Protein AF-A0A951CBK8-F1 (afdb_monomer_lite)

Structure (mmCIF, N/CA/C/O backbone):
data_AF-A0A951CBK8-F1
#
_entry.id   AF-A0A951CBK8-F1
#
loop_
_atom_site.group_PDB
_atom_site.id
_atom_site.type_symbol
_atom_site.label_atom_id
_atom_site.label_alt_id
_atom_site.label_comp_id
_atom_site.label_asym_id
_atom_site.label_entity_id
_atom_site.label_seq_id
_atom_site.pdbx_PDB_ins_code
_atom_site.Cartn_x
_atom_site.Cartn_y
_atom_site.Cartn_z
_atom_site.occupancy
_atom_site.B_iso_or_equiv
_atom_site.auth_seq_id
_atom_site.auth_comp_id
_atom_site.auth_asym_id
_atom_site.auth_atom_id
_atom_site.pdbx_PDB_model_num
ATOM 1 N N . MET A 1 1 ? 24.737 -9.349 -50.156 1.00 40.00 1 MET A N 1
ATOM 2 C CA . MET A 1 1 ? 24.691 -8.215 -49.211 1.00 40.00 1 MET A CA 1
ATOM 3 C C . MET A 1 1 ? 24.862 -8.812 -47.826 1.00 40.00 1 MET A C 1
ATOM 5 O O . MET A 1 1 ? 24.179 -9.786 -47.543 1.00 40.00 1 MET A O 1
ATOM 9 N N . ASN A 1 2 ? 25.883 -8.395 -47.076 1.00 38.22 2 ASN A N 1
ATOM 10 C CA . ASN A 1 2 ? 26.322 -9.091 -45.864 1.00 38.22 2 ASN A CA 1
ATOM 11 C C . ASN A 1 2 ? 25.620 -8.485 -44.636 1.00 38.22 2 ASN A C 1
ATOM 13 O O . ASN A 1 2 ? 25.609 -7.263 -44.495 1.00 38.22 2 ASN A O 1
ATOM 17 N N . LEU A 1 3 ? 25.037 -9.326 -43.777 1.00 39.00 3 LEU A N 1
ATOM 18 C CA . LEU A 1 3 ? 24.256 -8.924 -42.595 1.00 39.00 3 LEU A CA 1
ATOM 19 C C . LEU A 1 3 ? 25.071 -8.008 -41.660 1.00 39.00 3 LEU A C 1
ATOM 21 O O . LEU A 1 3 ? 24.549 -7.065 -41.069 1.00 39.00 3 LEU A O 1
ATOM 25 N N . ASP A 1 4 ? 26.382 -8.244 -41.598 1.00 40.91 4 ASP A N 1
ATOM 26 C CA . ASP A 1 4 ? 27.325 -7.446 -40.813 1.00 40.91 4 ASP A CA 1
ATOM 27 C C . ASP A 1 4 ? 27.429 -6.000 -41.324 1.00 40.91 4 ASP A C 1
ATOM 29 O O . ASP A 1 4 ? 27.557 -5.061 -40.541 1.00 40.91 4 ASP A O 1
ATOM 33 N N . THR A 1 5 ? 27.308 -5.802 -42.640 1.00 49.16 5 THR A N 1
ATOM 34 C CA . THR A 1 5 ? 27.355 -4.479 -43.273 1.00 49.16 5 THR A CA 1
ATOM 35 C C . THR A 1 5 ? 26.065 -3.696 -43.024 1.00 49.16 5 THR A C 1
ATOM 37 O O . THR A 1 5 ? 26.123 -2.492 -42.791 1.00 49.16 5 THR A O 1
ATOM 40 N N . GLU A 1 6 ? 24.908 -4.364 -42.996 1.00 44.84 6 GLU A N 1
ATOM 41 C CA . GLU A 1 6 ? 23.631 -3.731 -42.627 1.00 44.84 6 GLU A CA 1
ATOM 42 C C . GLU A 1 6 ? 23.619 -3.296 -41.156 1.00 44.84 6 GLU A C 1
ATOM 44 O O . GLU A 1 6 ? 23.182 -2.189 -40.842 1.00 44.84 6 GLU A O 1
ATOM 49 N N . LEU A 1 7 ? 24.178 -4.112 -40.256 1.00 45.69 7 LEU A N 1
ATOM 50 C CA . LEU A 1 7 ? 24.278 -3.801 -38.827 1.00 45.69 7 LEU A CA 1
ATOM 51 C C . LEU A 1 7 ? 25.226 -2.631 -38.529 1.00 45.69 7 LEU A C 1
ATOM 53 O O . LEU A 1 7 ? 24.976 -1.853 -37.606 1.00 45.69 7 LEU A O 1
ATOM 57 N N . GLU A 1 8 ? 26.312 -2.485 -39.289 1.00 50.88 8 GLU A N 1
ATOM 58 C CA . GLU A 1 8 ? 27.232 -1.349 -39.160 1.00 50.88 8 GLU A CA 1
ATOM 59 C C . GLU A 1 8 ? 26.634 -0.041 -39.683 1.00 50.88 8 GLU A C 1
ATOM 61 O O . GLU A 1 8 ? 26.856 1.016 -39.082 1.00 50.88 8 GLU A O 1
ATOM 66 N N . VAL A 1 9 ? 25.836 -0.113 -40.752 1.00 55.31 9 VAL A N 1
ATOM 67 C CA . VAL A 1 9 ? 25.065 1.025 -41.270 1.00 55.31 9 VAL A CA 1
ATOM 68 C C . VAL A 1 9 ? 24.009 1.443 -40.251 1.00 55.31 9 VAL A C 1
ATOM 70 O O . VAL A 1 9 ? 24.001 2.603 -39.846 1.00 55.31 9 VAL A O 1
ATOM 73 N N . TRP A 1 10 ? 23.232 0.494 -39.721 1.00 49.12 10 TRP A N 1
ATOM 74 C CA . TRP A 1 10 ? 22.265 0.750 -38.650 1.00 49.12 10 TRP A CA 1
ATOM 75 C C . TRP A 1 10 ? 22.915 1.348 -37.402 1.00 49.12 10 TRP A C 1
ATOM 77 O O . TRP A 1 10 ? 22.373 2.269 -36.802 1.00 49.12 10 TRP A O 1
ATOM 87 N N . ARG A 1 11 ? 24.104 0.869 -37.013 1.00 49.75 11 ARG A N 1
ATOM 88 C CA . ARG A 1 11 ? 24.855 1.401 -35.865 1.00 49.75 11 ARG A CA 1
ATOM 89 C C . ARG A 1 11 ? 25.303 2.845 -36.084 1.00 49.75 11 ARG A C 1
ATOM 91 O O . ARG A 1 11 ? 25.209 3.639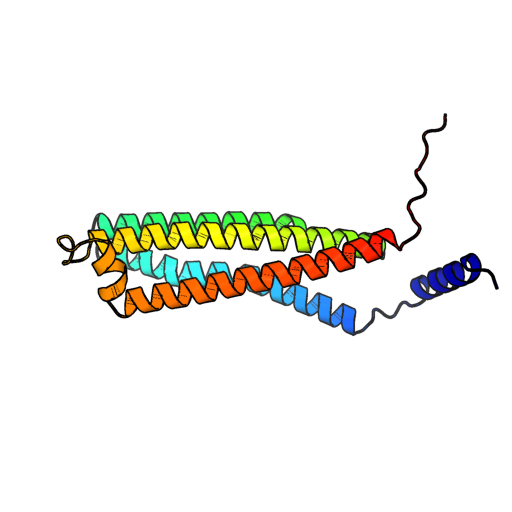 -35.151 1.00 49.75 11 ARG A O 1
ATOM 98 N N . ARG A 1 12 ? 25.792 3.183 -37.283 1.00 49.44 12 ARG A N 1
ATOM 99 C CA . ARG A 1 12 ? 26.154 4.568 -37.627 1.00 49.44 12 ARG A CA 1
ATOM 100 C C . ARG A 1 12 ? 24.936 5.470 -37.633 1.00 49.44 12 ARG A C 1
ATOM 102 O O . ARG A 1 12 ? 25.006 6.545 -37.057 1.00 49.44 12 ARG A O 1
ATOM 109 N N . GLU A 1 13 ? 23.840 5.004 -38.216 1.00 51.16 13 GLU A N 1
ATOM 110 C CA . GLU A 1 13 ? 22.592 5.755 -38.333 1.00 51.16 13 GLU A CA 1
ATOM 111 C C . GLU A 1 13 ? 21.992 6.055 -36.948 1.00 51.16 13 GLU A C 1
ATOM 113 O O . GLU A 1 13 ? 21.631 7.192 -36.655 1.00 51.16 13 GLU A O 1
ATOM 118 N N . TRP A 1 14 ? 22.044 5.080 -36.033 1.00 51.88 14 TRP A N 1
ATOM 119 C CA . TRP A 1 14 ? 21.617 5.232 -34.637 1.00 51.88 14 TRP A CA 1
ATOM 120 C C . TRP A 1 14 ? 22.516 6.161 -33.801 1.00 51.88 14 TRP A C 1
ATOM 122 O O . TRP A 1 14 ? 22.055 6.742 -32.823 1.00 51.88 14 TRP A O 1
ATOM 132 N N . GLN A 1 15 ? 23.801 6.290 -34.152 1.00 53.12 15 GLN A N 1
ATOM 133 C CA . GLN A 1 15 ? 24.738 7.217 -33.500 1.00 53.12 15 GLN A CA 1
ATOM 134 C C . GLN A 1 15 ? 24.707 8.625 -34.111 1.00 53.12 15 GLN A C 1
ATOM 136 O O . GLN A 1 15 ? 25.054 9.586 -33.425 1.00 53.12 15 GLN A O 1
ATOM 141 N N . SER A 1 16 ? 24.311 8.756 -35.380 1.00 49.34 16 SER A N 1
ATOM 142 C CA . SER A 1 16 ? 24.215 10.039 -36.082 1.00 49.34 16 SER A CA 1
ATOM 143 C C . SER A 1 16 ? 22.870 10.740 -35.911 1.00 49.34 16 SER A C 1
ATOM 145 O O . SER A 1 16 ? 22.803 11.950 -36.113 1.00 49.34 16 SER A O 1
ATOM 147 N N . ASP A 1 17 ? 21.806 10.015 -35.552 1.00 40.91 17 ASP A N 1
ATOM 148 C CA . ASP A 1 17 ? 20.479 10.603 -35.371 1.00 40.91 17 ASP A CA 1
ATOM 149 C C . ASP A 1 17 ? 20.330 11.219 -33.969 1.00 40.91 17 ASP A C 1
ATOM 151 O O . ASP A 1 17 ? 19.836 10.626 -33.009 1.00 40.91 17 ASP A O 1
ATOM 155 N N . THR A 1 18 ? 20.806 12.456 -33.843 1.00 46.91 18 THR A N 1
ATOM 156 C CA . THR A 1 18 ? 20.725 13.298 -32.640 1.00 46.91 18 THR A CA 1
ATOM 157 C C . THR A 1 18 ? 19.309 13.799 -32.337 1.00 46.91 18 THR A C 1
ATOM 159 O O . THR A 1 18 ? 19.133 14.650 -31.459 1.00 46.91 18 THR A O 1
ATOM 162 N N . THR A 1 19 ? 18.275 13.305 -33.023 1.00 41.88 19 THR A N 1
ATOM 163 C CA . THR A 1 19 ? 16.890 13.641 -32.700 1.00 41.88 19 THR A CA 1
ATOM 164 C C . THR A 1 19 ? 16.265 12.564 -31.826 1.00 41.88 19 THR A C 1
ATOM 166 O O . THR A 1 19 ? 15.685 11.592 -32.289 1.00 41.88 19 THR A O 1
ATOM 169 N N . VAL A 1 20 ? 16.368 12.759 -30.504 1.00 45.75 20 VAL A N 1
ATOM 170 C CA . VAL A 1 20 ? 15.652 11.949 -29.506 1.00 45.75 20 VAL A CA 1
ATOM 171 C C . VAL A 1 20 ? 14.178 11.844 -29.930 1.00 45.75 20 VAL A C 1
ATOM 173 O O . VAL A 1 20 ? 13.483 12.868 -29.919 1.00 45.75 20 VAL A O 1
ATOM 176 N N . PRO A 1 21 ? 13.669 10.644 -30.273 1.00 48.06 21 PRO A N 1
ATOM 177 C CA . PRO A 1 21 ? 12.299 10.474 -30.733 1.00 48.06 21 PRO A CA 1
ATOM 178 C C . PRO A 1 21 ? 11.318 11.086 -29.731 1.00 48.06 21 PRO A C 1
ATOM 180 O O . PRO A 1 21 ? 11.430 10.863 -28.520 1.00 48.06 21 PRO A O 1
ATOM 183 N N . VAL A 1 22 ? 10.332 11.850 -30.209 1.00 48.84 22 VAL A N 1
ATOM 184 C CA . VAL A 1 22 ? 9.337 12.536 -29.357 1.00 48.84 22 VAL A CA 1
ATOM 185 C C . VAL A 1 22 ? 8.641 11.560 -28.392 1.00 48.84 22 VAL A C 1
ATOM 187 O O . VAL A 1 22 ? 8.310 11.923 -27.260 1.00 48.84 22 VAL A O 1
ATOM 190 N N . ASP A 1 23 ? 8.505 10.294 -28.785 1.00 49.56 23 ASP A N 1
ATOM 191 C CA . ASP A 1 23 ? 7.945 9.224 -27.957 1.00 49.56 23 ASP A CA 1
ATOM 192 C C . ASP A 1 23 ? 8.835 8.820 -26.772 1.00 49.56 23 ASP A C 1
ATOM 194 O O . ASP A 1 23 ? 8.318 8.465 -25.707 1.00 49.56 23 ASP A O 1
ATOM 198 N N . LEU A 1 24 ? 10.163 8.924 -26.903 1.00 46.00 24 LEU A N 1
ATOM 199 C CA . LEU A 1 24 ? 11.110 8.739 -25.800 1.00 46.00 24 LEU A CA 1
ATOM 200 C C . LEU A 1 24 ? 11.056 9.926 -24.833 1.00 46.00 24 LEU A C 1
ATOM 202 O O . LEU A 1 24 ? 11.010 9.709 -23.621 1.00 46.00 24 LEU A O 1
ATOM 206 N N . ARG A 1 25 ? 10.933 11.161 -25.341 1.00 49.41 25 ARG A N 1
ATOM 207 C CA . ARG A 1 25 ? 10.747 12.365 -24.510 1.00 49.41 25 ARG A CA 1
ATOM 208 C C . ARG A 1 25 ? 9.457 12.294 -23.687 1.00 49.41 25 ARG A C 1
ATOM 210 O O . ARG A 1 25 ? 9.503 12.440 -22.467 1.00 49.41 25 ARG A O 1
ATOM 217 N N . LYS A 1 26 ? 8.332 11.935 -24.319 1.00 53.25 26 LYS A N 1
ATOM 218 C CA . LYS A 1 26 ? 7.045 11.707 -23.634 1.00 53.25 26 LYS A CA 1
ATOM 219 C C . LYS A 1 26 ? 7.118 10.562 -22.617 1.00 53.25 26 LYS A C 1
ATOM 221 O O . LYS A 1 26 ? 6.514 10.643 -21.546 1.00 53.25 26 LYS A O 1
ATOM 226 N N . LYS A 1 27 ? 7.873 9.490 -22.901 1.00 53.84 27 LYS A N 1
ATOM 227 C CA . LYS A 1 27 ? 8.110 8.394 -21.939 1.00 53.84 27 LYS A CA 1
ATOM 228 C C . LYS A 1 27 ? 8.899 8.860 -20.716 1.00 53.84 27 LYS A C 1
ATOM 230 O O . LYS A 1 27 ? 8.552 8.457 -19.605 1.00 53.84 27 LYS A O 1
ATOM 235 N N . VAL A 1 28 ? 9.927 9.686 -20.908 1.00 51.66 28 VAL A N 1
ATOM 236 C CA . VAL A 1 28 ? 10.754 10.239 -19.824 1.00 51.66 28 VAL A CA 1
ATOM 237 C C . VAL A 1 28 ? 9.957 11.241 -18.984 1.00 51.66 28 VAL A C 1
ATOM 239 O O . VAL A 1 28 ? 9.974 11.144 -17.758 1.00 51.66 28 VAL A O 1
ATOM 242 N N . GLU A 1 29 ? 9.166 12.122 -19.602 1.00 55.22 29 GLU A N 1
ATOM 243 C CA . GLU A 1 29 ? 8.257 13.030 -18.884 1.00 55.22 29 GLU A CA 1
ATOM 244 C C . GLU A 1 29 ? 7.219 12.269 -18.060 1.00 55.22 29 GLU A C 1
ATOM 246 O O . GLU A 1 29 ? 7.032 12.548 -16.874 1.00 55.22 29 GLU A O 1
ATOM 251 N N . ARG A 1 30 ? 6.600 11.232 -18.638 1.00 57.66 30 ARG A N 1
ATOM 252 C CA . ARG A 1 30 ? 5.655 10.374 -17.914 1.00 57.66 30 ARG A CA 1
ATOM 253 C C . ARG A 1 30 ? 6.337 9.652 -16.750 1.00 57.66 30 ARG A C 1
ATOM 255 O O . ARG A 1 30 ? 5.739 9.509 -15.688 1.00 57.66 30 ARG A O 1
ATOM 262 N N . GLN A 1 31 ? 7.585 9.210 -16.913 1.00 55.53 31 GLN A N 1
ATOM 263 C CA . GLN A 1 31 ? 8.367 8.617 -15.822 1.00 55.53 31 GLN A CA 1
ATOM 264 C C . GLN A 1 31 ? 8.694 9.630 -14.718 1.00 55.53 31 GLN A C 1
ATOM 266 O O . GLN A 1 31 ? 8.593 9.275 -13.545 1.00 55.53 31 GLN A O 1
ATOM 271 N N . SER A 1 32 ? 9.002 10.877 -15.074 1.00 57.81 32 SER A N 1
ATOM 272 C CA . SER A 1 32 ? 9.204 11.976 -14.123 1.00 57.81 32 SER A CA 1
ATOM 273 C C . SER A 1 32 ? 7.924 12.290 -13.338 1.00 57.81 32 SER A C 1
ATOM 275 O O . SER A 1 32 ? 7.951 12.394 -12.111 1.00 57.81 32 SER A O 1
ATOM 277 N N . GLN A 1 33 ? 6.768 12.326 -14.009 1.00 58.06 33 GLN A N 1
ATOM 278 C CA . GLN A 1 33 ? 5.469 12.501 -13.350 1.00 58.06 33 GLN A CA 1
ATOM 279 C C . GLN A 1 33 ? 5.129 11.347 -12.400 1.00 58.06 33 GLN A C 1
ATOM 281 O O . GLN A 1 33 ? 4.696 11.592 -11.276 1.00 58.06 33 GLN A O 1
ATOM 286 N N . TRP A 1 34 ? 5.385 10.095 -12.793 1.00 60.22 34 TRP A N 1
ATOM 287 C CA . TRP A 1 34 ? 5.225 8.944 -11.895 1.00 60.22 34 TRP A CA 1
ATOM 288 C C . TRP A 1 34 ? 6.140 9.023 -10.670 1.00 60.22 34 TRP A C 1
ATOM 290 O O . TRP A 1 34 ? 5.743 8.590 -9.592 1.00 60.22 34 TRP A O 1
ATOM 300 N N . MET A 1 35 ? 7.337 9.593 -10.818 1.00 61.47 35 MET A N 1
ATOM 301 C CA . MET A 1 35 ? 8.271 9.805 -9.712 1.00 61.47 35 MET A CA 1
ATOM 302 C C . MET A 1 35 ? 7.781 10.905 -8.759 1.00 61.47 35 MET A C 1
ATOM 304 O O . MET A 1 35 ? 7.868 10.746 -7.545 1.00 61.47 35 MET A O 1
ATOM 308 N N . ARG A 1 36 ? 7.172 11.978 -9.286 1.00 64.44 36 ARG A N 1
ATOM 309 C CA . ARG A 1 36 ? 6.499 13.005 -8.469 1.00 64.44 36 ARG A CA 1
ATOM 310 C C . ARG A 1 36 ? 5.295 12.440 -7.719 1.00 64.44 36 ARG A C 1
ATOM 312 O O . ARG A 1 36 ? 5.162 12.683 -6.527 1.00 64.44 36 ARG A O 1
ATOM 319 N N . ILE A 1 37 ? 4.457 11.640 -8.380 1.00 64.56 37 ILE A N 1
ATOM 320 C CA . ILE A 1 37 ? 3.319 10.965 -7.735 1.00 64.56 37 ILE A CA 1
ATOM 321 C C . ILE A 1 37 ? 3.809 10.014 -6.634 1.00 64.56 37 ILE A C 1
ATOM 323 O O . ILE A 1 37 ? 3.218 9.981 -5.559 1.00 64.56 37 ILE A O 1
ATOM 327 N N . ALA A 1 38 ? 4.910 9.290 -6.865 1.00 65.56 38 ALA A N 1
ATOM 328 C CA . ALA A 1 38 ? 5.504 8.402 -5.865 1.00 65.56 38 ALA A CA 1
ATOM 329 C C . ALA A 1 38 ? 5.989 9.140 -4.602 1.00 65.56 38 ALA A C 1
ATOM 331 O O . ALA A 1 38 ? 5.982 8.545 -3.531 1.00 65.56 38 ALA A O 1
ATOM 332 N N . LEU A 1 39 ? 6.350 10.424 -4.710 1.00 69.25 39 LEU A N 1
ATOM 333 C CA . LEU A 1 39 ? 6.707 11.283 -3.574 1.00 69.25 39 LEU A CA 1
ATOM 334 C C . LEU A 1 39 ? 5.489 11.957 -2.923 1.00 69.25 39 LEU A C 1
ATOM 336 O O . LEU A 1 39 ? 5.438 12.076 -1.704 1.00 69.25 39 LEU A O 1
ATOM 340 N N . ILE A 1 40 ? 4.499 12.380 -3.714 1.00 76.06 40 ILE A N 1
ATOM 341 C CA . ILE A 1 40 ? 3.311 13.096 -3.216 1.00 76.06 40 ILE A CA 1
ATOM 342 C C . ILE A 1 40 ? 2.325 12.147 -2.523 1.00 76.06 40 ILE A C 1
ATOM 344 O O . ILE A 1 40 ? 1.727 12.513 -1.512 1.00 76.06 40 ILE A O 1
ATOM 348 N N . ALA A 1 41 ? 2.154 10.924 -3.032 1.00 74.06 41 ALA A N 1
ATOM 349 C CA . ALA A 1 41 ? 1.181 9.980 -2.486 1.00 74.06 41 ALA A CA 1
ATOM 350 C C . ALA A 1 41 ? 1.451 9.605 -1.010 1.00 74.06 41 ALA A C 1
ATOM 352 O O . ALA A 1 41 ? 0.512 9.680 -0.216 1.00 74.06 41 ALA A O 1
ATOM 353 N N . PRO A 1 42 ? 2.692 9.282 -0.586 1.00 76.88 42 PRO A N 1
ATOM 354 C CA . PRO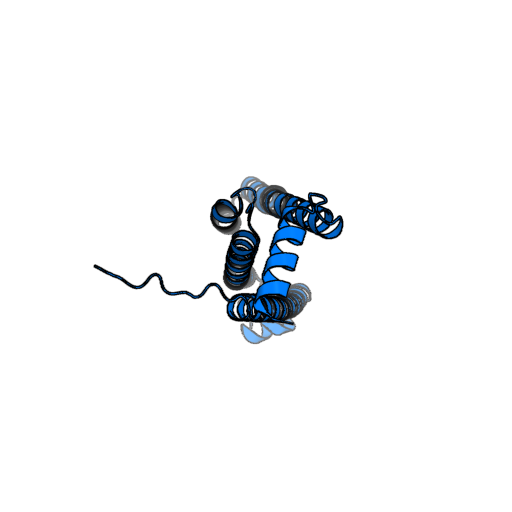 A 1 42 ? 3.002 9.052 0.825 1.00 76.88 42 PRO A CA 1
ATOM 355 C C . PRO A 1 42 ? 2.738 10.278 1.705 1.00 76.88 42 PRO A C 1
ATOM 357 O O . PRO A 1 42 ? 2.209 10.124 2.799 1.00 76.88 42 PRO A O 1
ATOM 360 N N . ILE A 1 43 ? 3.044 11.489 1.221 1.00 81.50 43 ILE A N 1
ATOM 361 C CA . ILE A 1 43 ? 2.807 12.745 1.955 1.00 81.50 43 ILE A CA 1
ATOM 362 C C . ILE A 1 43 ? 1.312 12.942 2.211 1.00 81.50 43 ILE A C 1
ATOM 364 O O . ILE A 1 43 ? 0.913 13.196 3.346 1.00 81.50 43 ILE A O 1
ATOM 368 N N . LEU A 1 44 ? 0.478 12.782 1.178 1.00 85.38 44 LEU A N 1
ATOM 369 C CA . LEU A 1 44 ? -0.976 12.894 1.311 1.00 85.38 44 LEU A CA 1
ATOM 370 C C . LEU A 1 44 ? -1.524 11.885 2.321 1.00 85.38 44 LEU A C 1
ATOM 372 O O . LEU A 1 44 ? -2.325 12.257 3.176 1.00 85.38 44 LEU A O 1
ATOM 376 N N . VAL A 1 45 ? -1.062 10.634 2.266 1.00 81.56 45 VAL A N 1
ATOM 377 C CA . VAL A 1 45 ? -1.440 9.590 3.230 1.00 81.56 45 VAL A CA 1
ATOM 378 C C . VAL A 1 45 ? -1.013 9.964 4.651 1.00 81.56 45 VAL A C 1
ATOM 380 O O . VAL A 1 45 ? -1.809 9.837 5.577 1.00 81.56 45 VAL A O 1
ATOM 383 N N . THR A 1 46 ? 0.207 10.466 4.848 1.00 86.25 46 THR A N 1
ATOM 384 C CA . THR A 1 46 ? 0.683 10.889 6.173 1.00 86.25 46 THR A CA 1
ATOM 385 C C . THR A 1 46 ? -0.133 12.054 6.728 1.00 86.25 46 THR A C 1
ATOM 387 O O . THR A 1 46 ? -0.524 12.015 7.890 1.00 86.25 46 THR A O 1
ATOM 390 N N . ILE A 1 47 ? -0.436 13.065 5.913 1.00 87.38 47 ILE A N 1
ATOM 391 C CA . ILE A 1 47 ? -1.207 14.235 6.356 1.00 87.38 47 ILE A CA 1
ATOM 392 C C . ILE A 1 47 ? -2.647 13.841 6.685 1.00 87.38 47 ILE A C 1
ATOM 394 O O . ILE A 1 47 ? -3.161 14.211 7.735 1.00 87.38 47 ILE A O 1
ATOM 398 N N . THR A 1 48 ? -3.297 13.083 5.802 1.00 87.31 48 THR A N 1
ATOM 399 C CA . THR A 1 48 ? -4.712 12.732 5.967 1.00 87.31 48 THR A CA 1
ATOM 400 C C . THR A 1 48 ? -4.900 11.667 7.041 1.00 87.31 48 THR A C 1
ATOM 402 O O . THR A 1 48 ? -5.531 11.930 8.058 1.00 87.31 48 THR A O 1
ATOM 405 N N . ILE A 1 49 ? -4.314 10.482 6.861 1.00 85.12 49 ILE A N 1
ATOM 406 C CA . ILE A 1 49 ? -4.504 9.336 7.758 1.00 85.12 49 ILE A CA 1
ATOM 407 C C . ILE A 1 49 ? -3.678 9.508 9.038 1.00 85.12 49 ILE A C 1
ATOM 409 O O . ILE A 1 49 ? -4.199 9.323 10.139 1.00 85.12 49 ILE A O 1
ATOM 413 N N . GLY A 1 50 ? -2.406 9.895 8.918 1.00 84.62 50 GLY A N 1
ATOM 414 C CA . GLY A 1 50 ? -1.541 10.124 10.083 1.00 84.62 50 GLY A CA 1
ATOM 415 C C . GLY A 1 50 ? -2.002 11.323 10.917 1.00 84.62 50 GLY A C 1
ATOM 416 O O . GLY A 1 50 ? -2.105 11.220 12.137 1.00 84.62 50 GLY A O 1
ATOM 417 N N . GLY A 1 51 ? -2.365 12.430 10.263 1.00 86.19 51 GLY A N 1
ATOM 418 C CA . GLY A 1 51 ? -2.915 13.609 10.935 1.00 86.19 51 GLY A CA 1
ATOM 419 C C . GLY A 1 51 ? -4.251 13.331 11.624 1.00 86.19 51 GLY A C 1
ATOM 420 O O . GLY A 1 51 ? -4.422 13.703 12.783 1.00 86.19 51 GLY A O 1
ATOM 421 N N . TRP A 1 52 ? -5.173 12.622 10.961 1.00 88.31 52 TRP A N 1
ATOM 422 C CA . TRP A 1 52 ? -6.463 12.252 11.552 1.00 88.31 52 TRP A CA 1
ATOM 423 C C . TRP A 1 52 ? -6.305 11.349 12.777 1.00 88.31 52 TRP A C 1
ATOM 425 O O . TRP A 1 52 ? -6.868 11.632 13.832 1.00 88.31 52 TRP A O 1
ATOM 435 N N . THR A 1 53 ? -5.507 10.283 12.661 1.00 87.12 53 THR A N 1
ATOM 436 C CA . THR A 1 53 ? -5.295 9.329 13.763 1.00 87.12 53 THR A CA 1
ATOM 437 C C . THR A 1 53 ? -4.574 9.965 14.949 1.00 87.12 53 THR A C 1
ATOM 439 O O . THR A 1 53 ? -4.957 9.719 16.090 1.00 87.12 53 THR A O 1
ATOM 442 N N . ALA A 1 54 ? -3.594 10.841 14.702 1.00 86.69 54 ALA A N 1
ATOM 443 C CA . ALA A 1 54 ? -2.941 11.608 15.758 1.00 86.69 54 ALA A CA 1
ATOM 444 C C . ALA A 1 54 ? -3.916 12.576 16.446 1.00 86.69 54 ALA A C 1
ATOM 446 O O . ALA A 1 54 ? -4.009 12.585 17.671 1.00 86.69 54 ALA A O 1
ATOM 447 N N . ALA A 1 55 ? -4.684 13.353 15.675 1.00 89.50 55 ALA A N 1
ATOM 448 C CA . ALA A 1 55 ? -5.670 14.283 16.224 1.00 89.50 55 ALA A CA 1
ATOM 449 C C . ALA A 1 55 ? -6.739 13.564 17.060 1.00 89.50 55 ALA A C 1
ATOM 451 O O . ALA A 1 55 ? -7.157 14.080 18.095 1.00 89.50 55 ALA A O 1
ATOM 452 N N . TRP A 1 56 ? -7.162 12.371 16.638 1.00 87.25 56 TRP A N 1
ATOM 453 C CA . TRP A 1 56 ? -8.109 11.559 17.394 1.00 87.25 56 TRP A CA 1
ATOM 454 C C . TRP A 1 56 ? -7.509 11.061 18.713 1.00 87.25 56 TRP A C 1
ATOM 456 O O . TRP A 1 56 ? -8.130 11.241 19.756 1.00 87.25 56 TRP A O 1
ATOM 466 N N . ALA A 1 57 ? -6.272 10.552 18.697 1.00 87.44 57 ALA A N 1
ATOM 467 C CA . ALA A 1 57 ? -5.576 10.120 19.911 1.00 87.44 57 ALA A CA 1
ATOM 468 C C . ALA A 1 57 ? -5.344 11.263 20.918 1.00 87.44 57 ALA A C 1
ATOM 470 O O . ALA A 1 57 ? -5.381 11.028 22.122 1.00 87.44 57 ALA A O 1
ATOM 471 N N . PHE A 1 58 ? -5.138 12.499 20.445 1.00 88.81 58 PHE A N 1
ATOM 472 C CA . PHE A 1 58 ? -5.024 13.670 21.323 1.00 88.81 58 PHE A CA 1
ATOM 473 C C . PHE A 1 58 ? -6.360 14.105 21.931 1.00 88.81 58 PHE A C 1
ATOM 475 O O . PHE A 1 58 ? -6.381 14.572 23.067 1.00 88.81 58 PHE A O 1
ATOM 482 N N . ARG A 1 59 ? -7.466 13.985 21.187 1.00 90.38 59 ARG A N 1
ATOM 483 C CA . ARG A 1 59 ? -8.803 14.344 21.690 1.00 90.38 59 ARG A CA 1
ATOM 484 C C . ARG A 1 59 ? -9.344 13.309 22.668 1.00 90.38 59 ARG A C 1
ATOM 486 O O . ARG A 1 59 ? -9.947 13.676 23.669 1.00 90.38 59 ARG A O 1
ATOM 493 N N . GLU A 1 60 ? -9.115 12.034 22.381 1.00 86.19 60 GLU A N 1
ATOM 494 C CA . GLU A 1 60 ? -9.608 10.906 23.165 1.00 86.19 60 GLU A CA 1
ATOM 495 C C . GLU A 1 60 ? -8.445 9.942 23.439 1.00 86.19 60 GLU A C 1
ATOM 497 O O . GLU A 1 60 ? -8.232 8.993 22.678 1.00 86.19 60 GLU A O 1
ATOM 502 N N . PRO A 1 61 ? -7.673 10.159 24.522 1.00 81.00 61 PRO A N 1
ATOM 503 C CA . PRO A 1 61 ? -6.501 9.351 24.855 1.00 81.00 61 PRO A CA 1
ATOM 504 C C . PRO A 1 61 ? -6.905 8.011 25.483 1.00 81.00 61 PRO A C 1
ATOM 506 O O . PRO A 1 61 ? -6.497 7.652 26.586 1.00 81.00 61 PRO A O 1
ATOM 509 N N . GLN A 1 62 ? -7.736 7.252 24.777 1.00 85.88 62 GLN A N 1
ATOM 510 C CA . GLN A 1 62 ? -8.034 5.877 25.134 1.00 85.88 62 GLN A CA 1
ATOM 511 C C . GLN A 1 62 ? -6.858 4.994 24.696 1.00 85.88 62 GLN A C 1
ATOM 513 O O . GLN A 1 62 ? -6.341 5.174 23.588 1.00 85.88 62 GLN A O 1
ATOM 518 N N . PRO A 1 63 ? -6.450 3.999 25.506 1.00 84.81 63 PRO A N 1
ATOM 519 C CA . PRO A 1 63 ? -5.316 3.123 25.186 1.00 84.81 63 PRO A CA 1
ATOM 520 C C . PRO A 1 63 ? -5.500 2.426 23.839 1.00 84.81 63 PRO A C 1
ATOM 522 O O . PRO A 1 63 ? -4.546 2.184 23.103 1.00 84.81 63 PRO A O 1
ATOM 525 N N . ASN A 1 64 ? -6.759 2.180 23.493 1.00 83.81 64 ASN A N 1
ATOM 526 C CA . ASN A 1 64 ? -7.150 1.655 22.215 1.00 83.81 64 ASN A CA 1
ATOM 527 C C . ASN A 1 64 ? -6.772 2.662 21.084 1.00 83.81 64 ASN A C 1
ATOM 529 O O . ASN A 1 64 ? -5.903 2.418 20.250 1.00 83.81 64 ASN A O 1
ATOM 533 N N . ILE A 1 65 ? -7.320 3.874 21.087 1.00 85.12 65 ILE A N 1
ATOM 534 C CA . ILE A 1 65 ? -7.052 4.872 20.031 1.00 85.12 65 ILE A CA 1
ATOM 535 C C . ILE A 1 65 ? -5.544 5.183 19.898 1.00 85.12 65 ILE A C 1
ATOM 537 O O . ILE A 1 65 ? -5.034 5.341 18.786 1.00 85.12 65 ILE A O 1
ATOM 541 N N . ILE A 1 66 ? -4.804 5.169 21.010 1.00 86.94 66 ILE A N 1
ATOM 542 C CA . ILE A 1 66 ? -3.342 5.316 21.018 1.00 86.94 66 ILE A CA 1
ATOM 543 C C . ILE A 1 66 ? -2.652 4.157 20.280 1.00 86.94 66 ILE A C 1
ATOM 545 O O . ILE A 1 66 ? -1.765 4.411 19.464 1.00 86.94 66 ILE A O 1
ATOM 549 N N . LEU A 1 67 ? -3.058 2.900 20.501 1.00 88.19 67 LEU A N 1
ATOM 550 C CA . LEU A 1 67 ? -2.491 1.749 19.785 1.00 88.19 67 LEU A CA 1
ATOM 551 C C . LEU A 1 67 ? -2.733 1.848 18.273 1.00 88.19 67 LEU A C 1
ATOM 553 O O . LEU A 1 67 ? -1.812 1.611 17.488 1.00 88.19 67 LEU A O 1
ATOM 557 N N . LEU A 1 68 ? -3.942 2.248 17.863 1.00 86.62 68 LEU A N 1
ATOM 558 C CA . LEU A 1 68 ? -4.273 2.492 16.457 1.00 86.62 68 LEU A CA 1
ATOM 559 C C . LEU A 1 68 ? -3.365 3.572 15.852 1.00 86.62 68 LEU A C 1
ATOM 561 O O . LEU A 1 68 ? -2.845 3.390 14.748 1.00 86.62 68 LEU A O 1
ATOM 565 N N . ALA A 1 69 ? -3.147 4.677 16.569 1.00 87.94 69 ALA A N 1
ATOM 566 C CA . ALA A 1 69 ? -2.276 5.756 16.118 1.00 87.94 69 ALA A CA 1
ATOM 567 C C . ALA A 1 69 ? -0.818 5.289 15.989 1.00 87.94 69 ALA A C 1
ATOM 569 O O . ALA A 1 69 ? -0.221 5.454 14.925 1.00 87.94 69 ALA A O 1
ATOM 570 N N . VAL A 1 70 ? -0.257 4.645 17.020 1.00 89.19 70 VAL A N 1
ATOM 571 C CA . VAL A 1 70 ? 1.118 4.112 16.997 1.00 89.19 70 VAL A CA 1
ATOM 572 C C . VAL A 1 70 ? 1.306 3.148 15.828 1.00 89.19 70 VAL A C 1
ATOM 574 O O . VAL A 1 70 ? 2.251 3.291 15.052 1.00 89.19 70 VAL A O 1
ATOM 577 N N . TRP A 1 71 ? 0.379 2.205 15.649 1.00 89.38 71 TRP A N 1
ATOM 578 C CA . TRP A 1 71 ? 0.439 1.254 14.543 1.00 89.38 71 TRP A CA 1
ATOM 579 C C . TRP A 1 71 ? 0.363 1.937 13.173 1.00 89.38 71 TRP A C 1
ATOM 581 O O . TRP A 1 71 ? 1.138 1.623 12.268 1.00 89.38 71 TRP A O 1
ATOM 591 N N . THR A 1 72 ? -0.523 2.924 13.025 1.00 87.88 72 THR A N 1
ATOM 592 C CA . THR A 1 72 ? -0.659 3.712 11.793 1.00 87.88 72 THR A CA 1
ATOM 593 C C . THR A 1 72 ? 0.643 4.437 11.451 1.00 87.88 72 THR A C 1
ATOM 595 O O . THR A 1 72 ? 1.099 4.381 10.307 1.00 87.88 72 THR A O 1
ATOM 598 N N . TRP A 1 73 ? 1.295 5.058 12.437 1.00 90.44 73 TRP A N 1
ATOM 599 C CA . TRP A 1 73 ? 2.583 5.726 12.245 1.00 90.44 73 TRP A CA 1
ATOM 600 C C . TRP A 1 73 ? 3.710 4.753 11.882 1.00 90.44 73 TRP A C 1
ATOM 602 O O . TRP A 1 73 ? 4.524 5.077 11.016 1.00 90.44 73 TRP A O 1
ATOM 612 N N . LEU A 1 74 ? 3.729 3.543 12.453 1.00 91.31 74 LEU A N 1
ATOM 613 C CA . LEU A 1 74 ? 4.680 2.494 12.063 1.00 91.31 74 LEU A CA 1
ATOM 614 C C . LEU A 1 74 ? 4.489 2.058 10.606 1.00 91.31 74 LEU A C 1
ATOM 616 O O . LEU A 1 74 ? 5.466 1.945 9.862 1.00 91.31 74 LEU A O 1
ATOM 620 N N . LEU A 1 75 ? 3.242 1.862 10.168 1.00 87.56 75 LEU A N 1
ATOM 621 C CA . LEU A 1 75 ? 2.932 1.525 8.777 1.00 87.56 75 LEU A CA 1
ATOM 622 C C . LEU A 1 75 ? 3.333 2.652 7.817 1.00 87.56 75 LEU A C 1
ATOM 624 O O . LEU A 1 75 ? 3.939 2.389 6.776 1.00 87.56 75 LEU A O 1
ATOM 628 N N . ILE A 1 76 ? 3.058 3.907 8.178 1.00 86.88 76 ILE A N 1
ATOM 629 C CA . ILE A 1 76 ? 3.494 5.079 7.410 1.00 86.88 76 ILE A CA 1
ATOM 630 C C . ILE A 1 76 ? 5.025 5.099 7.306 1.00 86.88 76 ILE A C 1
ATOM 632 O O . ILE A 1 76 ? 5.561 5.211 6.203 1.00 86.88 76 ILE A O 1
ATOM 636 N N . ALA A 1 77 ? 5.740 4.929 8.420 1.00 86.88 77 ALA A N 1
ATOM 637 C CA . ALA A 1 77 ? 7.201 4.906 8.436 1.00 86.88 77 ALA A CA 1
ATOM 638 C C . ALA A 1 77 ? 7.774 3.762 7.580 1.00 86.88 77 ALA A C 1
ATOM 640 O O . ALA A 1 77 ? 8.739 3.962 6.836 1.00 86.88 77 ALA A O 1
ATOM 641 N N . ALA A 1 78 ? 7.160 2.576 7.621 1.00 86.00 78 ALA A N 1
ATOM 642 C CA . ALA A 1 78 ? 7.541 1.444 6.782 1.00 86.00 78 ALA A CA 1
ATOM 643 C C . ALA A 1 78 ? 7.329 1.740 5.286 1.00 86.00 78 ALA A C 1
ATOM 645 O O . ALA A 1 78 ? 8.221 1.469 4.475 1.00 86.00 78 ALA A O 1
ATOM 646 N N . ALA A 1 79 ? 6.195 2.348 4.919 1.00 84.06 79 ALA A N 1
ATOM 647 C CA . ALA A 1 79 ? 5.902 2.758 3.547 1.00 84.06 79 ALA A CA 1
ATOM 648 C C . ALA A 1 79 ? 6.908 3.804 3.036 1.00 84.06 79 ALA A C 1
ATOM 650 O O . ALA A 1 79 ? 7.442 3.652 1.935 1.00 84.06 79 ALA A O 1
ATOM 651 N N . TRP A 1 80 ? 7.239 4.806 3.856 1.00 83.56 80 TRP A N 1
ATOM 652 C CA . TRP A 1 80 ? 8.274 5.800 3.555 1.00 83.56 80 TRP A CA 1
ATOM 653 C C . TRP A 1 80 ? 9.650 5.163 3.369 1.00 83.56 80 TRP A C 1
ATOM 655 O O . TRP A 1 80 ? 10.320 5.404 2.366 1.00 83.56 80 TRP A O 1
ATOM 665 N N . THR A 1 81 ? 10.059 4.301 4.300 1.00 82.50 81 THR A N 1
ATOM 666 C CA . THR A 1 81 ? 11.363 3.625 4.252 1.00 82.50 81 THR A CA 1
ATOM 667 C C . THR A 1 81 ? 11.495 2.784 2.986 1.00 82.50 81 THR A C 1
ATOM 669 O O . THR A 1 81 ? 12.535 2.806 2.322 1.00 82.50 81 THR A O 1
ATOM 672 N N . PHE A 1 82 ? 10.439 2.055 2.620 1.00 79.38 82 PHE A N 1
ATOM 673 C CA . PHE A 1 82 ? 10.430 1.246 1.410 1.00 79.38 82 PHE A CA 1
ATOM 674 C C . PHE A 1 82 ? 10.407 2.103 0.139 1.00 79.38 82 PHE A C 1
ATOM 676 O O . PHE A 1 82 ? 11.181 1.825 -0.775 1.00 79.38 82 PHE A O 1
ATOM 683 N N . GLY A 1 83 ? 9.587 3.158 0.085 1.00 73.75 83 GLY A N 1
ATOM 684 C CA . GLY A 1 83 ? 9.531 4.089 -1.047 1.00 73.75 83 GLY A CA 1
ATOM 685 C C . GLY A 1 83 ? 10.884 4.749 -1.310 1.00 73.75 83 GLY A C 1
ATOM 686 O O . GLY A 1 83 ? 11.424 4.645 -2.411 1.00 73.75 83 GLY A O 1
ATOM 687 N N . LEU A 1 84 ? 11.499 5.305 -0.263 1.00 75.12 84 LEU A N 1
ATOM 688 C CA . LEU A 1 84 ? 12.818 5.929 -0.349 1.00 75.12 84 LEU A CA 1
ATOM 689 C C . LEU A 1 84 ? 13.897 4.931 -0.784 1.00 75.12 84 LEU A C 1
ATOM 691 O O . LEU A 1 84 ? 14.704 5.252 -1.653 1.00 75.12 84 LEU A O 1
ATOM 695 N N . ARG A 1 85 ? 13.906 3.701 -0.246 1.00 72.56 85 ARG A N 1
ATOM 696 C CA . ARG A 1 85 ? 14.856 2.654 -0.674 1.00 72.56 85 ARG A CA 1
ATOM 697 C C . ARG A 1 85 ? 14.632 2.212 -2.122 1.00 72.56 85 ARG A C 1
ATOM 699 O O . ARG A 1 85 ? 15.604 2.011 -2.847 1.00 72.56 85 ARG A O 1
ATOM 706 N N . ALA A 1 86 ? 13.378 2.064 -2.544 1.00 66.62 86 ALA A N 1
ATOM 707 C CA . ALA A 1 86 ? 13.020 1.632 -3.893 1.00 66.62 86 ALA A CA 1
ATOM 708 C C . ALA A 1 86 ? 13.316 2.699 -4.956 1.00 66.62 86 ALA A C 1
ATOM 710 O O . ALA A 1 86 ? 13.562 2.349 -6.114 1.00 66.62 86 ALA A O 1
ATOM 711 N N . ASP A 1 87 ? 13.293 3.976 -4.577 1.00 64.75 87 ASP A N 1
ATOM 712 C CA . ASP A 1 87 ? 13.581 5.080 -5.485 1.00 64.75 87 ASP A CA 1
ATOM 713 C C . ASP A 1 87 ? 15.065 5.476 -5.480 1.00 64.75 87 ASP A C 1
ATOM 715 O O . ASP A 1 87 ? 15.570 5.839 -6.537 1.00 64.75 87 ASP A O 1
ATOM 719 N N . ARG A 1 8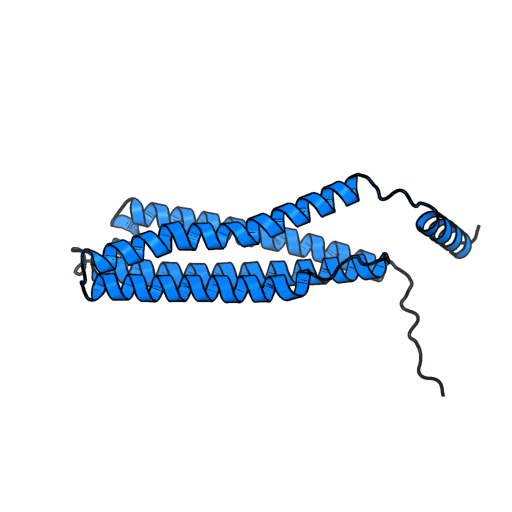8 ? 15.822 5.257 -4.392 1.00 62.94 88 ARG A N 1
ATOM 720 C CA . ARG A 1 88 ? 17.282 5.516 -4.337 1.00 62.94 88 ARG A CA 1
ATOM 721 C C . ARG A 1 88 ? 18.074 4.833 -5.464 1.00 62.94 88 ARG A C 1
ATOM 723 O O . ARG A 1 88 ? 19.075 5.370 -5.918 1.00 62.94 88 ARG A O 1
ATOM 730 N N . GLY A 1 89 ? 17.612 3.673 -5.941 1.00 53.91 89 GLY A N 1
ATOM 731 C CA . GLY A 1 89 ? 18.217 2.936 -7.062 1.00 53.91 89 GLY A CA 1
ATOM 732 C C . GLY A 1 89 ? 17.728 3.332 -8.464 1.00 53.91 89 GLY A C 1
ATOM 733 O O . GLY A 1 89 ? 18.286 2.862 -9.450 1.00 53.91 89 GLY A O 1
ATOM 734 N N . ASN A 1 90 ? 16.694 4.173 -8.576 1.00 56.19 90 ASN A N 1
ATOM 735 C CA . ASN A 1 90 ? 16.093 4.594 -9.851 1.00 56.19 90 ASN A CA 1
ATOM 736 C C . ASN A 1 90 ? 16.531 5.995 -10.314 1.00 56.19 90 ASN A C 1
ATOM 738 O O . ASN A 1 90 ? 16.165 6.396 -11.421 1.00 56.19 90 ASN A O 1
ATOM 742 N N . TRP A 1 91 ? 17.282 6.716 -9.476 1.00 51.16 91 TRP A N 1
ATOM 743 C CA . TRP A 1 91 ? 17.713 8.103 -9.681 1.00 51.16 91 TRP A CA 1
ATOM 744 C C . TRP A 1 91 ? 18.994 8.256 -10.517 1.00 51.16 91 TRP A C 1
ATOM 746 O O . TRP A 1 91 ? 19.491 9.373 -10.635 1.00 51.16 91 TRP A O 1
ATOM 756 N N . SER A 1 92 ? 19.552 7.189 -11.112 1.00 39.50 92 SER A N 1
ATOM 757 C CA . SER A 1 92 ? 20.735 7.377 -11.964 1.00 39.50 92 SER A CA 1
ATOM 758 C C . SER A 1 92 ? 20.340 8.043 -13.296 1.00 39.50 92 SER A C 1
ATOM 760 O O . SER A 1 92 ? 19.407 7.574 -13.964 1.00 39.50 92 SER A O 1
ATOM 762 N N . PRO A 1 93 ? 21.016 9.138 -13.681 1.00 41.75 93 PRO A N 1
ATOM 763 C CA . PRO A 1 93 ? 20.749 9.847 -14.922 1.00 41.75 93 PRO A CA 1
ATOM 764 C C . PRO A 1 93 ? 21.213 9.025 -16.132 1.00 41.75 93 PRO A C 1
ATOM 766 O O . PRO A 1 93 ? 22.176 8.267 -16.052 1.00 41.75 93 PRO A O 1
ATOM 769 N N . SER A 1 94 ? 20.448 9.170 -17.219 1.00 44.22 94 SER A N 1
ATOM 770 C CA . SER A 1 94 ? 20.823 8.971 -18.629 1.00 44.22 94 SER A CA 1
ATOM 771 C C . SER A 1 94 ? 21.839 7.867 -18.937 1.00 44.22 94 SER A C 1
ATOM 773 O O . SER A 1 94 ? 23.044 8.087 -19.001 1.00 44.22 94 SER A O 1
ATOM 775 N N . ALA A 1 95 ? 21.326 6.683 -19.258 1.00 41.75 95 ALA A N 1
ATOM 776 C CA . ALA A 1 95 ? 22.057 5.748 -20.096 1.00 41.75 95 ALA A CA 1
ATOM 777 C C . ALA A 1 95 ? 22.288 6.384 -21.481 1.00 41.75 95 ALA A C 1
ATOM 779 O O . ALA A 1 95 ? 21.352 6.466 -22.271 1.00 41.75 95 ALA A O 1
ATOM 780 N N . GLU A 1 96 ? 23.516 6.818 -21.768 1.00 47.03 96 GLU A N 1
ATOM 781 C CA . GLU A 1 96 ? 23.942 7.334 -23.084 1.00 47.03 96 GLU A CA 1
ATOM 782 C C . GLU A 1 96 ? 23.961 6.246 -24.180 1.00 47.03 96 GLU A C 1
ATOM 784 O O . GLU A 1 96 ? 24.063 6.557 -25.358 1.00 47.03 96 GLU A O 1
ATOM 789 N N . ASN A 1 97 ? 23.799 4.965 -23.815 1.00 48.81 97 ASN A N 1
ATOM 790 C CA . ASN A 1 97 ? 23.878 3.818 -24.724 1.00 48.81 97 ASN A CA 1
ATOM 791 C C . ASN A 1 97 ? 22.618 2.931 -24.669 1.00 48.81 97 ASN A C 1
ATOM 793 O O . ASN A 1 97 ? 22.082 2.668 -23.588 1.00 48.81 97 ASN A O 1
ATOM 797 N N . ALA A 1 98 ? 22.198 2.375 -25.816 1.00 50.97 98 ALA A N 1
ATOM 798 C CA . ALA A 1 98 ? 21.041 1.470 -25.948 1.00 50.97 98 ALA A CA 1
ATOM 799 C C . ALA A 1 98 ? 21.063 0.304 -24.942 1.00 50.97 98 ALA A C 1
ATOM 801 O O . ALA A 1 98 ? 20.064 -0.001 -24.291 1.00 50.97 98 ALA A O 1
ATOM 802 N N . ALA A 1 99 ? 22.234 -0.313 -24.760 1.00 53.66 99 ALA A N 1
ATOM 803 C CA . ALA A 1 99 ? 22.436 -1.417 -23.823 1.00 53.66 99 ALA A CA 1
ATOM 804 C C . ALA A 1 99 ? 22.241 -0.986 -22.357 1.00 53.66 99 ALA A C 1
ATOM 806 O O . ALA A 1 99 ? 21.666 -1.725 -21.555 1.00 53.66 99 ALA A O 1
ATOM 807 N N . ALA A 1 100 ? 22.657 0.236 -22.016 1.00 55.91 100 ALA A N 1
ATOM 808 C CA . ALA A 1 100 ? 22.445 0.802 -20.691 1.00 55.91 100 ALA A CA 1
ATOM 809 C C . ALA A 1 100 ? 20.965 1.171 -20.468 1.00 55.91 100 ALA A C 1
ATOM 811 O O . ALA A 1 100 ? 20.463 1.017 -19.357 1.00 55.91 100 ALA A O 1
ATOM 812 N N . PHE A 1 101 ? 20.221 1.556 -21.515 1.00 60.41 101 PHE A N 1
ATOM 813 C CA . PHE A 1 101 ? 18.770 1.760 -21.429 1.00 60.41 101 PHE A CA 1
ATOM 814 C C . PHE A 1 101 ? 18.024 0.444 -21.156 1.00 60.41 101 PHE A C 1
ATOM 816 O O . PHE A 1 101 ? 17.123 0.406 -20.310 1.00 60.41 101 PHE A O 1
ATOM 823 N N . VAL A 1 102 ? 18.426 -0.650 -21.815 1.00 60.12 102 VAL A N 1
ATOM 824 C CA . VAL A 1 102 ? 17.838 -1.981 -21.598 1.00 60.12 102 VAL A CA 1
ATOM 825 C C . VAL A 1 102 ? 18.108 -2.479 -20.174 1.00 60.12 102 VAL A C 1
ATOM 827 O O . VAL A 1 102 ? 17.150 -2.848 -19.492 1.00 60.12 102 VAL A O 1
ATOM 830 N N . ASP A 1 103 ? 19.341 -2.403 -19.655 1.00 64.44 103 ASP A N 1
ATOM 831 C CA . ASP A 1 103 ? 19.631 -2.830 -18.270 1.00 64.44 103 ASP A CA 1
ATOM 832 C C . ASP A 1 103 ? 18.846 -2.002 -17.235 1.00 64.44 103 ASP A C 1
ATOM 834 O O . ASP A 1 103 ? 18.249 -2.533 -16.292 1.00 64.44 103 ASP A 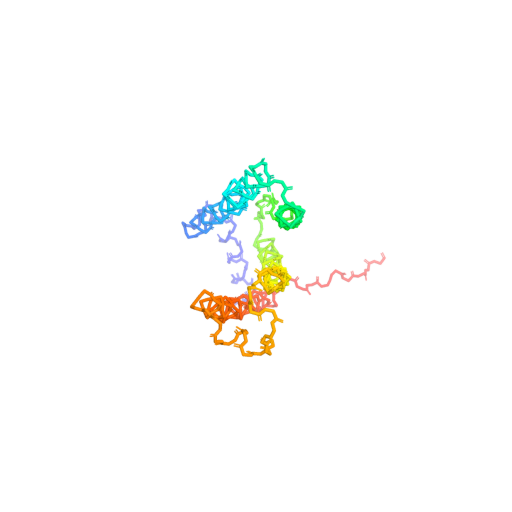O 1
ATOM 838 N N . LEU A 1 104 ? 18.741 -0.690 -17.456 1.00 65.19 104 LEU A N 1
ATOM 839 C CA . LEU A 1 104 ? 17.991 0.214 -16.586 1.00 65.19 104 LEU A CA 1
ATOM 840 C C . LEU A 1 104 ? 16.481 -0.094 -16.626 1.00 65.19 104 LEU A C 1
ATOM 842 O O . LEU A 1 104 ? 15.809 -0.098 -15.588 1.00 65.19 104 LEU A O 1
ATOM 846 N N . SER A 1 105 ? 15.936 -0.445 -17.795 1.00 61.53 105 SER A N 1
ATOM 847 C CA . SER A 1 105 ? 14.541 -0.882 -17.937 1.00 61.53 105 SER A CA 1
ATOM 848 C C . SER A 1 105 ? 14.259 -2.213 -17.218 1.00 61.53 105 SER A C 1
ATOM 850 O O . SER A 1 105 ? 13.241 -2.331 -16.524 1.00 61.53 105 SER A O 1
ATOM 852 N N . VAL A 1 106 ? 15.194 -3.171 -17.268 1.00 66.31 106 VAL A N 1
ATOM 853 C CA . VAL A 1 106 ? 15.116 -4.462 -16.564 1.00 66.31 106 VAL A CA 1
ATOM 854 C C . VAL A 1 106 ? 15.173 -4.261 -15.049 1.00 66.31 106 VAL A C 1
ATOM 856 O O . VAL A 1 106 ? 14.324 -4.793 -14.323 1.00 66.31 106 VAL A O 1
ATOM 859 N N . ARG A 1 107 ? 16.107 -3.438 -14.553 1.00 69.06 107 ARG A N 1
ATOM 860 C CA . ARG A 1 107 ? 16.203 -3.076 -13.127 1.00 69.06 107 ARG A CA 1
ATOM 861 C C . ARG A 1 107 ? 14.922 -2.415 -12.629 1.00 69.06 107 ARG A C 1
ATOM 863 O O . ARG A 1 107 ? 14.378 -2.829 -11.605 1.00 69.06 107 ARG A O 1
ATOM 870 N N . ARG A 1 108 ? 14.372 -1.458 -13.386 1.00 68.81 108 ARG A N 1
ATOM 871 C CA . ARG A 1 108 ? 13.090 -0.805 -13.068 1.00 68.81 108 ARG A CA 1
ATOM 872 C C . ARG A 1 108 ? 11.925 -1.790 -13.055 1.00 68.81 108 ARG A C 1
ATOM 874 O O . ARG A 1 108 ? 11.045 -1.675 -12.201 1.00 68.81 108 ARG A O 1
ATOM 881 N N . CYS A 1 109 ? 11.905 -2.762 -13.966 1.00 68.44 109 CYS A N 1
ATOM 882 C CA . CYS A 1 109 ? 10.864 -3.786 -13.995 1.00 68.44 109 CYS A CA 1
ATOM 883 C C . CYS A 1 109 ? 10.945 -4.711 -12.769 1.00 68.44 109 CYS A C 1
ATOM 885 O O . CYS A 1 109 ? 9.938 -4.922 -12.089 1.00 68.44 109 CYS A O 1
ATOM 887 N N . ARG A 1 110 ? 12.150 -5.165 -12.393 1.00 72.38 110 ARG A N 1
ATOM 888 C CA . ARG A 1 110 ? 12.371 -5.942 -11.158 1.00 72.38 110 ARG A CA 1
ATOM 889 C C . ARG A 1 110 ? 12.013 -5.150 -9.901 1.00 72.38 110 ARG A C 1
ATOM 891 O O . ARG A 1 110 ? 11.323 -5.676 -9.029 1.00 72.38 110 ARG A O 1
ATOM 898 N N . ALA A 1 111 ? 12.404 -3.879 -9.827 1.00 71.12 111 ALA A N 1
ATOM 899 C CA . ALA A 1 111 ? 12.043 -3.002 -8.717 1.00 71.12 111 ALA A CA 1
ATOM 900 C C . ALA A 1 111 ? 10.519 -2.826 -8.609 1.00 71.12 111 ALA A C 1
ATOM 902 O O . ALA A 1 111 ? 9.972 -2.891 -7.512 1.00 71.12 111 ALA A O 1
ATOM 903 N N . ARG A 1 112 ? 9.804 -2.677 -9.734 1.00 72.44 112 ARG A N 1
ATOM 904 C CA . ARG A 1 112 ? 8.329 -2.625 -9.754 1.00 72.44 112 ARG A CA 1
ATOM 905 C C . ARG A 1 112 ? 7.688 -3.939 -9.310 1.00 72.44 112 ARG A C 1
ATOM 907 O O . ARG A 1 112 ? 6.732 -3.902 -8.546 1.00 72.44 112 ARG A O 1
ATOM 914 N N . LEU A 1 113 ? 8.221 -5.089 -9.721 1.00 76.62 113 LEU A N 1
ATOM 915 C CA . LEU A 1 113 ? 7.743 -6.393 -9.247 1.00 76.62 113 LEU A CA 1
ATOM 916 C C . LEU A 1 113 ? 7.963 -6.570 -7.735 1.00 76.62 113 LEU A C 1
ATOM 918 O O . LEU A 1 113 ? 7.094 -7.109 -7.052 1.00 76.62 113 LEU A O 1
ATOM 922 N N . SER A 1 114 ? 9.082 -6.073 -7.200 1.00 77.50 114 SER A N 1
ATOM 923 C CA . SER A 1 114 ? 9.328 -6.043 -5.752 1.00 77.50 114 SER A CA 1
ATOM 924 C C . SER A 1 114 ? 8.335 -5.128 -5.023 1.00 77.50 114 SER A C 1
ATOM 926 O O . SER A 1 114 ? 7.758 -5.532 -4.015 1.00 77.50 114 SER A O 1
ATOM 928 N N . ARG A 1 115 ? 8.029 -3.944 -5.583 1.00 78.94 115 ARG A N 1
ATOM 929 C CA . ARG A 1 115 ? 6.990 -3.042 -5.047 1.00 78.94 115 ARG A CA 1
ATOM 930 C C . ARG A 1 115 ? 5.617 -3.706 -4.973 1.00 78.94 115 ARG A C 1
ATOM 932 O O . ARG A 1 115 ? 4.927 -3.514 -3.984 1.00 78.94 115 ARG A O 1
ATOM 939 N N . ILE A 1 116 ? 5.235 -4.504 -5.975 1.00 80.00 116 ILE A N 1
ATOM 940 C CA . ILE A 1 116 ? 3.963 -5.249 -5.957 1.00 80.00 116 ILE A CA 1
ATOM 941 C C . ILE A 1 116 ? 3.921 -6.229 -4.781 1.00 80.00 116 ILE A C 1
ATOM 943 O O . ILE A 1 116 ? 2.908 -6.312 -4.094 1.00 80.00 116 ILE A O 1
ATOM 947 N N . ARG A 1 117 ? 5.016 -6.961 -4.526 1.00 81.88 117 ARG A N 1
ATOM 948 C CA . ARG A 1 117 ? 5.094 -7.890 -3.386 1.00 81.88 117 ARG A CA 1
ATOM 949 C C . ARG A 1 117 ? 4.997 -7.149 -2.058 1.00 81.88 117 ARG A C 1
ATOM 951 O O . ARG A 1 117 ? 4.229 -7.565 -1.200 1.00 81.88 117 ARG A O 1
ATOM 958 N N . PHE A 1 118 ? 5.735 -6.049 -1.913 1.00 83.94 118 PHE A N 1
ATOM 959 C CA . PHE A 1 118 ? 5.650 -5.210 -0.722 1.00 83.94 118 PHE A CA 1
ATOM 960 C C . PHE A 1 118 ? 4.230 -4.680 -0.514 1.00 83.94 118 PHE A C 1
ATOM 962 O O . PHE A 1 118 ? 3.701 -4.823 0.577 1.00 83.94 118 PHE A O 1
ATOM 969 N N . ALA A 1 119 ? 3.587 -4.152 -1.559 1.00 82.06 119 ALA A N 1
ATOM 970 C CA . ALA A 1 119 ? 2.217 -3.650 -1.483 1.00 82.06 119 ALA A CA 1
ATOM 971 C C . ALA A 1 119 ? 1.219 -4.742 -1.067 1.00 82.06 119 ALA A C 1
ATOM 973 O O . ALA A 1 119 ? 0.361 -4.484 -0.231 1.00 82.06 119 ALA A O 1
ATOM 974 N N . ALA A 1 120 ? 1.357 -5.963 -1.593 1.00 85.88 120 ALA A N 1
ATOM 975 C CA . ALA A 1 120 ? 0.522 -7.095 -1.197 1.00 85.88 120 ALA A CA 1
ATOM 976 C C . ALA A 1 120 ? 0.700 -7.450 0.288 1.00 85.88 120 ALA A C 1
ATOM 978 O O . ALA A 1 120 ? -0.284 -7.555 1.012 1.00 85.88 120 ALA A O 1
ATOM 979 N N . VAL A 1 121 ? 1.945 -7.597 0.756 1.00 88.31 121 VAL A N 1
ATOM 980 C CA . VAL A 1 121 ? 2.234 -7.920 2.165 1.00 88.31 121 VAL A CA 1
ATOM 981 C C . VAL A 1 121 ? 1.764 -6.797 3.089 1.00 88.31 121 VAL A C 1
ATOM 983 O O . VAL A 1 121 ? 1.102 -7.060 4.087 1.00 88.31 121 VAL A O 1
ATOM 986 N N . PHE A 1 122 ? 2.057 -5.547 2.731 1.00 87.69 122 PHE A N 1
ATOM 987 C CA . PHE A 1 122 ? 1.652 -4.364 3.483 1.00 87.69 122 PHE A CA 1
ATOM 988 C C . PHE A 1 122 ? 0.129 -4.276 3.623 1.00 87.69 122 PHE A C 1
ATOM 990 O O . PHE A 1 122 ? -0.372 -4.029 4.717 1.00 87.69 122 PHE A O 1
ATOM 997 N N . TYR A 1 123 ? -0.605 -4.550 2.541 1.00 86.88 123 TYR A N 1
ATOM 998 C CA . TYR A 1 123 ? -2.064 -4.586 2.553 1.00 86.88 123 TYR A CA 1
ATOM 999 C C . TYR A 1 123 ? -2.606 -5.677 3.482 1.00 86.88 123 TYR A C 1
ATOM 1001 O O . TYR A 1 123 ? -3.465 -5.399 4.311 1.00 86.88 123 TYR A O 1
ATOM 1009 N N . VAL A 1 124 ? -2.076 -6.904 3.402 1.00 89.50 124 VAL A N 1
ATOM 1010 C CA . VAL A 1 124 ? -2.508 -8.014 4.273 1.00 89.50 124 VAL A CA 1
ATOM 1011 C C . VAL A 1 124 ? -2.283 -7.675 5.743 1.00 89.50 124 VAL A C 1
ATOM 1013 O O . VAL A 1 124 ? -3.192 -7.832 6.552 1.00 89.50 124 VAL A O 1
ATOM 1016 N N . VAL A 1 125 ? -1.099 -7.165 6.088 1.00 90.75 125 VAL A N 1
ATOM 1017 C CA . VAL A 1 125 ? -0.771 -6.763 7.464 1.00 90.75 125 VAL A CA 1
ATOM 1018 C C . VAL A 1 125 ? -1.714 -5.663 7.956 1.00 90.75 125 VAL A C 1
ATOM 1020 O O . VAL A 1 125 ? -2.205 -5.731 9.082 1.00 90.75 125 VAL A O 1
ATOM 1023 N N . GLN A 1 126 ? -2.009 -4.673 7.110 1.00 87.69 126 GLN A N 1
ATOM 1024 C CA . GLN A 1 126 ? -2.946 -3.603 7.438 1.00 87.69 126 GLN A CA 1
ATOM 1025 C C . GLN A 1 126 ? -4.365 -4.136 7.669 1.00 87.69 126 GLN A C 1
ATOM 1027 O O . GLN A 1 126 ? -4.974 -3.797 8.679 1.00 87.69 126 GLN A O 1
ATOM 1032 N N . ILE A 1 127 ? -4.882 -4.978 6.771 1.00 86.94 127 ILE A N 1
ATOM 1033 C CA . ILE A 1 127 ? -6.232 -5.542 6.883 1.00 86.94 127 ILE A CA 1
ATOM 1034 C C . ILE A 1 127 ? -6.366 -6.426 8.121 1.00 86.94 127 ILE A C 1
ATOM 1036 O O . ILE A 1 127 ? -7.348 -6.289 8.841 1.00 86.94 127 ILE A O 1
ATOM 1040 N N . ILE A 1 128 ? -5.378 -7.277 8.416 1.00 89.00 128 ILE A N 1
ATOM 1041 C CA . ILE A 1 128 ? -5.390 -8.113 9.627 1.00 89.00 128 ILE A CA 1
ATOM 1042 C C . ILE A 1 128 ? -5.475 -7.237 10.876 1.00 89.00 128 ILE A C 1
ATOM 1044 O O . ILE A 1 128 ? -6.300 -7.496 11.751 1.00 89.00 128 ILE A O 1
ATOM 1048 N N . PHE A 1 129 ? -4.660 -6.181 10.948 1.00 88.62 129 PHE A N 1
ATOM 1049 C CA . PHE A 1 129 ? -4.689 -5.273 12.088 1.00 88.62 129 PHE A CA 1
ATOM 1050 C C . PHE A 1 129 ? -6.029 -4.540 12.202 1.00 88.62 129 PHE A C 1
ATOM 1052 O O . PHE A 1 129 ? -6.621 -4.526 13.276 1.00 88.62 129 PHE A O 1
ATOM 1059 N N . VAL A 1 130 ? -6.533 -3.957 11.108 1.00 85.25 130 VAL A N 1
ATOM 1060 C CA . VAL A 1 130 ? -7.797 -3.203 11.113 1.00 85.25 130 VAL A CA 1
ATOM 1061 C C . VAL A 1 130 ? -8.979 -4.111 11.447 1.00 85.25 130 VAL A C 1
ATOM 1063 O O . VAL A 1 130 ? -9.815 -3.739 12.261 1.00 85.25 130 VAL A O 1
ATOM 1066 N N . LEU A 1 131 ? -9.053 -5.317 10.884 1.00 85.25 131 LEU A N 1
ATOM 1067 C CA . LEU A 1 131 ? -10.123 -6.260 11.213 1.00 85.25 131 LEU A CA 1
ATOM 1068 C C . LEU A 1 131 ? -10.029 -6.730 12.666 1.00 85.25 131 LEU A C 1
ATOM 1070 O O . LEU A 1 131 ? -11.047 -6.743 13.351 1.00 85.25 131 LEU A O 1
ATOM 1074 N N . GLY A 1 132 ? -8.828 -7.049 13.159 1.00 85.25 132 GLY A N 1
ATOM 1075 C CA . GLY A 1 132 ? -8.621 -7.405 14.566 1.00 85.25 132 GLY A CA 1
ATOM 1076 C C . GLY A 1 132 ? -9.011 -6.269 15.512 1.00 85.25 132 GLY A C 1
ATOM 1077 O O . GLY A 1 132 ? -9.667 -6.497 16.527 1.00 85.25 132 GLY A O 1
ATOM 1078 N N . TRP A 1 133 ? -8.689 -5.032 15.130 1.00 85.25 133 TRP A N 1
ATOM 1079 C CA . TRP A 1 133 ? -9.085 -3.828 15.844 1.00 85.25 133 TRP A CA 1
ATOM 1080 C C . TRP A 1 133 ? -10.595 -3.666 15.944 1.00 85.25 133 TRP A C 1
ATOM 1082 O O . TRP A 1 133 ? -11.134 -3.489 17.035 1.00 85.25 133 TRP A O 1
ATOM 1092 N N . VAL A 1 134 ? -11.276 -3.714 14.797 1.00 84.19 134 VAL A N 1
ATOM 1093 C CA . VAL A 1 134 ? -12.725 -3.523 14.726 1.00 84.19 134 VAL A CA 1
ATOM 1094 C C . VAL A 1 134 ? -13.428 -4.669 15.442 1.00 84.19 134 VAL A C 1
ATOM 1096 O O . VAL A 1 134 ? -14.378 -4.408 16.166 1.00 84.19 134 VAL A O 1
ATOM 1099 N N . TYR A 1 135 ? -12.940 -5.906 15.325 1.00 82.88 135 TYR A N 1
ATOM 1100 C CA . TYR A 1 135 ? -13.491 -7.055 16.043 1.00 82.88 135 TYR A CA 1
ATOM 1101 C C . TYR A 1 135 ? -13.424 -6.863 17.564 1.00 82.88 135 TYR A C 1
ATOM 1103 O O . TYR A 1 135 ? -14.447 -6.956 18.239 1.00 82.88 135 TYR A O 1
ATOM 1111 N N . ASN A 1 136 ? -12.252 -6.496 18.096 1.00 82.44 136 ASN A N 1
ATOM 1112 C CA . ASN A 1 136 ? -12.044 -6.275 19.533 1.00 82.44 136 ASN A CA 1
ATOM 1113 C C . ASN A 1 136 ? -12.806 -5.060 20.092 1.00 82.44 136 ASN A C 1
ATOM 1115 O O . ASN A 1 136 ? -12.921 -4.894 21.301 1.00 82.44 136 ASN A O 1
ATOM 1119 N N . ASN A 1 137 ? -13.312 -4.192 19.219 1.00 80.00 137 ASN A N 1
ATOM 1120 C CA . ASN A 1 137 ? -14.097 -3.016 19.590 1.00 80.00 137 ASN A CA 1
ATOM 1121 C C . ASN A 1 137 ? -15.560 -3.114 19.157 1.00 80.00 137 ASN A C 1
ATOM 1123 O O . ASN A 1 137 ? -16.344 -2.199 19.403 1.00 80.00 137 ASN A O 1
ATOM 1127 N N . SER A 1 138 ? -15.942 -4.214 18.509 1.00 76.00 138 SER A N 1
ATOM 1128 C CA . SER A 1 138 ? -17.311 -4.428 18.078 1.00 76.00 138 SER A CA 1
ATOM 1129 C C . SER A 1 138 ? -18.142 -4.909 19.268 1.00 76.00 138 SER A C 1
ATOM 1131 O O . SER A 1 138 ? -17.695 -5.787 20.010 1.00 76.00 138 SER A O 1
ATOM 1133 N N . PRO A 1 139 ? -19.383 -4.421 19.427 1.00 67.69 139 PRO A N 1
ATOM 1134 C CA . PRO A 1 139 ? -20.324 -4.984 20.394 1.00 67.69 139 PRO A CA 1
ATOM 1135 C C . PRO A 1 139 ? -20.703 -6.444 20.070 1.00 67.69 139 PRO A C 1
ATOM 1137 O O . PRO A 1 139 ? -21.274 -7.133 20.909 1.00 67.69 139 PRO A O 1
ATOM 1140 N N 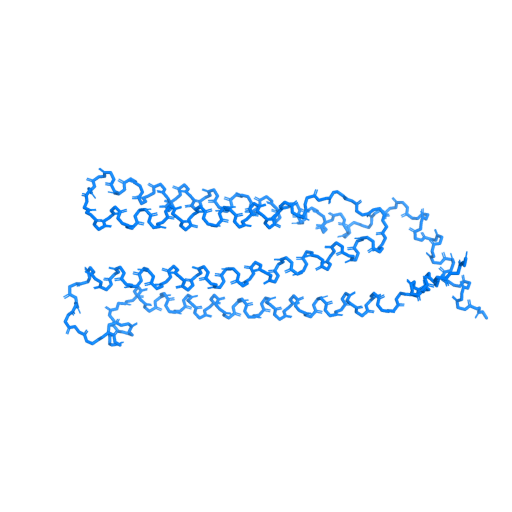. ALA A 1 140 ? -20.357 -6.940 18.875 1.00 64.06 140 ALA A N 1
ATOM 1141 C CA . ALA A 1 140 ? -20.612 -8.301 18.410 1.00 64.06 140 ALA A CA 1
ATOM 1142 C C . ALA A 1 140 ? -19.538 -9.335 18.821 1.00 64.06 140 ALA A C 1
ATOM 1144 O O . ALA A 1 140 ? -19.493 -10.414 18.235 1.00 64.06 140 ALA A O 1
ATOM 1145 N N . GLN A 1 141 ? -18.696 -9.050 19.824 1.00 64.31 141 GLN A N 1
ATOM 1146 C CA . GLN A 1 141 ? -17.631 -9.954 20.310 1.00 64.31 141 GLN A CA 1
ATOM 1147 C C . GLN A 1 141 ? -18.098 -11.365 20.724 1.00 64.31 141 GLN A C 1
ATOM 1149 O O . GLN A 1 141 ? -17.268 -12.256 20.880 1.00 64.31 141 GLN A O 1
ATOM 1154 N N . GLY A 1 142 ? -19.406 -11.587 20.888 1.00 64.12 142 GLY A N 1
ATOM 1155 C CA . GLY A 1 142 ? -19.993 -12.900 21.181 1.00 64.12 142 GLY A CA 1
ATOM 1156 C C . GLY A 1 142 ? -20.424 -13.723 19.959 1.00 64.12 142 GLY A C 1
ATOM 1157 O O . GLY A 1 142 ? -20.844 -14.865 20.127 1.00 64.12 142 GLY A O 1
ATOM 1158 N N . ALA A 1 143 ? -20.364 -13.173 18.742 1.00 70.62 143 ALA A N 1
ATOM 1159 C CA . ALA A 1 143 ? -20.764 -13.879 17.526 1.00 70.62 143 ALA A CA 1
ATOM 1160 C C . ALA A 1 143 ? -19.604 -14.709 16.939 1.00 70.62 143 ALA A C 1
ATOM 1162 O O . ALA A 1 143 ? -18.438 -14.334 17.086 1.00 70.62 143 ALA A O 1
ATOM 1163 N N . PRO A 1 144 ? -19.886 -15.807 16.210 1.00 81.25 144 PRO A N 1
ATOM 1164 C CA . PRO A 1 144 ? -18.850 -16.540 15.493 1.00 81.25 144 PRO A CA 1
ATOM 1165 C C . PRO A 1 144 ? -18.089 -15.615 14.530 1.00 81.25 144 PRO A C 1
ATOM 1167 O O . PRO A 1 144 ? -18.692 -14.887 13.734 1.00 81.25 144 PRO A O 1
ATOM 1170 N N . VAL A 1 145 ? -16.753 -15.674 14.566 1.00 78.25 145 VAL A N 1
ATOM 1171 C CA . VAL A 1 145 ? -15.864 -14.799 13.775 1.00 78.25 145 VAL A CA 1
ATOM 1172 C C . VAL A 1 145 ? -16.202 -14.845 12.282 1.00 78.25 145 VAL A C 1
ATOM 1174 O O . VAL A 1 145 ? -16.188 -13.817 11.613 1.00 78.25 145 VAL A O 1
ATOM 1177 N N . LEU A 1 146 ? -16.569 -16.019 11.758 1.00 79.75 146 LEU A N 1
ATOM 1178 C CA . LEU A 1 146 ? -16.914 -16.197 10.346 1.00 79.75 146 LEU A CA 1
ATOM 1179 C C . LEU A 1 146 ? -18.185 -15.427 9.953 1.00 79.75 146 LEU A C 1
ATOM 1181 O O . LEU A 1 146 ? -18.212 -14.758 8.925 1.00 79.75 146 LEU A O 1
ATOM 1185 N N . THR A 1 147 ? -19.228 -15.490 10.784 1.00 79.00 147 THR A N 1
ATOM 1186 C CA . THR A 1 147 ? -20.478 -14.752 10.546 1.00 79.00 147 THR A CA 1
ATOM 1187 C C . THR A 1 147 ? -20.278 -13.251 10.678 1.00 79.00 147 THR A C 1
ATOM 1189 O O . THR A 1 147 ? -20.841 -12.491 9.896 1.00 79.00 147 THR A O 1
ATOM 1192 N N . TRP A 1 148 ? -19.422 -12.817 11.607 1.00 80.56 148 TRP A N 1
ATOM 1193 C CA . TRP A 1 148 ? -19.054 -11.412 11.720 1.00 80.56 148 TRP A CA 1
ATOM 1194 C C . TRP A 1 148 ? -18.277 -10.936 10.482 1.00 80.56 148 TRP A C 1
ATOM 1196 O O . TRP A 1 148 ? -18.616 -9.916 9.895 1.00 80.56 148 TRP A O 1
ATOM 1206 N N . LEU A 1 149 ? -17.301 -11.711 10.004 1.00 79.50 149 LEU A N 1
ATOM 1207 C CA . LEU A 1 149 ? -16.509 -11.347 8.825 1.00 79.50 149 LEU A CA 1
ATOM 1208 C C . LEU A 1 149 ? -17.311 -11.278 7.519 1.00 79.50 149 LEU A C 1
ATOM 1210 O O . LEU A 1 149 ? -16.877 -10.573 6.614 1.00 79.50 149 LEU A O 1
ATOM 1214 N N . LEU A 1 150 ? -18.417 -12.017 7.396 1.00 76.25 150 LEU A N 1
ATOM 1215 C CA . LEU A 1 150 ? -19.175 -12.133 6.142 1.00 76.25 150 LEU A CA 1
ATOM 1216 C C . LEU A 1 150 ? -20.505 -11.372 6.129 1.00 76.25 150 LEU A C 1
ATOM 1218 O O . LEU A 1 150 ? -21.021 -11.110 5.051 1.00 76.25 150 LEU A O 1
ATOM 1222 N N . PHE A 1 151 ? -21.086 -11.069 7.296 1.00 70.88 151 PHE A N 1
ATOM 1223 C CA . PHE A 1 151 ? -22.443 -10.510 7.383 1.00 70.88 151 PHE A CA 1
ATOM 1224 C C . PHE A 1 151 ? -22.607 -9.434 8.467 1.00 70.88 151 PHE A C 1
ATOM 1226 O O . PHE A 1 151 ? -23.728 -9.042 8.782 1.00 70.88 151 PHE A O 1
ATOM 1233 N N . SER A 1 152 ? -21.519 -8.949 9.079 1.00 71.69 152 SER A N 1
ATOM 1234 C CA . SER A 1 152 ? -21.621 -7.954 10.158 1.00 71.69 152 SER A CA 1
ATOM 1235 C C . SER A 1 152 ? -22.021 -6.563 9.674 1.00 71.69 152 SER A C 1
ATOM 1237 O O . SER A 1 152 ? -22.656 -5.835 10.437 1.00 71.69 152 SER A O 1
ATOM 1239 N N . SER A 1 153 ? -21.544 -6.126 8.505 1.00 77.88 153 SER A N 1
ATOM 1240 C CA . SER A 1 153 ? -21.655 -4.727 8.087 1.00 77.88 153 SER A CA 1
ATOM 1241 C C . SER A 1 153 ? -21.292 -4.533 6.620 1.00 77.88 153 SER A C 1
ATOM 1243 O O . SER A 1 153 ? -20.283 -5.057 6.151 1.00 77.88 153 SER A O 1
ATOM 1245 N N . VAL A 1 154 ? -22.018 -3.622 5.965 1.00 83.06 154 VAL A N 1
ATOM 1246 C CA . VAL A 1 154 ? -21.715 -3.106 4.620 1.00 83.06 154 VAL A CA 1
ATOM 1247 C C . VAL A 1 154 ? -20.268 -2.605 4.512 1.00 83.06 154 VAL A C 1
ATOM 1249 O O . VAL A 1 154 ? -19.650 -2.710 3.455 1.00 83.06 154 VAL A O 1
ATOM 1252 N N . ALA A 1 155 ? -19.693 -2.081 5.600 1.00 80.56 155 ALA A N 1
ATOM 1253 C CA . ALA A 1 155 ? -18.303 -1.630 5.609 1.00 80.56 155 ALA A CA 1
ATOM 1254 C C . ALA A 1 155 ? -17.308 -2.794 5.460 1.00 80.56 155 ALA A C 1
ATOM 1256 O O . ALA A 1 155 ? -16.313 -2.658 4.753 1.00 80.56 155 ALA A O 1
ATOM 1257 N N . ILE A 1 156 ? -17.580 -3.939 6.094 1.00 83.94 156 ILE A N 1
ATOM 1258 C CA . ILE A 1 156 ? -16.737 -5.138 5.996 1.00 83.94 156 ILE A CA 1
ATOM 1259 C C . ILE A 1 156 ? -16.884 -5.760 4.602 1.00 83.94 156 ILE A C 1
ATOM 1261 O O . ILE A 1 156 ? -15.881 -6.098 3.974 1.00 83.94 156 ILE A O 1
ATOM 1265 N N . ASP A 1 157 ? -18.103 -5.795 4.061 1.00 84.06 157 ASP A N 1
ATOM 1266 C CA . ASP A 1 157 ? -18.355 -6.264 2.693 1.00 84.06 157 ASP A CA 1
ATOM 1267 C C . ASP A 1 157 ? -17.625 -5.399 1.656 1.00 84.06 157 ASP A C 1
ATOM 1269 O O . ASP A 1 157 ? -16.984 -5.910 0.732 1.00 84.06 157 ASP A O 1
ATOM 1273 N N . ALA A 1 158 ? -17.636 -4.075 1.843 1.00 86.00 158 ALA A N 1
ATOM 1274 C CA . ALA A 1 158 ? -16.884 -3.145 1.008 1.00 86.00 158 ALA A CA 1
ATOM 1275 C C . ALA A 1 158 ? -15.367 -3.377 1.107 1.00 86.00 158 ALA A C 1
ATOM 1277 O O . ALA A 1 158 ? -14.676 -3.297 0.090 1.00 86.00 158 ALA A O 1
ATOM 1278 N N . VAL A 1 159 ? -14.839 -3.710 2.293 1.00 86.69 159 VAL A N 1
ATOM 1279 C CA . VAL A 1 159 ? -13.422 -4.071 2.473 1.00 86.69 159 VAL A CA 1
ATOM 1280 C C . VAL A 1 159 ? -13.079 -5.336 1.689 1.00 86.69 159 VAL A C 1
ATOM 1282 O O . VAL A 1 159 ? -12.056 -5.354 1.000 1.00 86.69 159 VAL A O 1
ATOM 1285 N N . TRP A 1 160 ? -13.926 -6.366 1.720 1.00 87.31 160 TRP A N 1
ATOM 1286 C CA . TRP A 1 160 ? -13.711 -7.586 0.937 1.00 87.31 160 TRP A CA 1
ATOM 1287 C C . TRP A 1 160 ? -13.763 -7.331 -0.566 1.00 87.31 160 TRP A C 1
ATOM 1289 O O . TRP A 1 160 ? -12.867 -7.767 -1.293 1.00 87.31 160 TRP A O 1
ATOM 1299 N N . LEU A 1 161 ? -14.747 -6.563 -1.036 1.00 89.25 161 LEU A N 1
ATOM 1300 C CA . LEU A 1 161 ? -14.846 -6.187 -2.444 1.00 89.25 161 LEU A CA 1
ATOM 1301 C C . LEU A 1 161 ? -13.601 -5.407 -2.898 1.00 89.25 161 LEU A C 1
ATOM 1303 O O . LEU A 1 161 ? -12.996 -5.735 -3.922 1.00 89.25 161 LEU A O 1
ATOM 1307 N N . CYS A 1 162 ? -13.164 -4.426 -2.100 1.00 88.06 162 CYS A N 1
ATOM 1308 C CA . CYS A 1 162 ? -11.933 -3.677 -2.348 1.00 88.06 162 CYS A CA 1
ATOM 1309 C C . CYS A 1 162 ? -10.695 -4.583 -2.329 1.00 88.06 162 CYS A C 1
ATOM 1311 O O . CYS A 1 162 ? -9.805 -4.408 -3.158 1.00 88.06 162 CYS A O 1
ATOM 1313 N N . THR A 1 163 ? -10.646 -5.569 -1.428 1.00 88.75 163 THR A N 1
ATOM 1314 C CA . THR A 1 163 ? -9.559 -6.554 -1.332 1.00 88.75 163 THR A CA 1
ATOM 1315 C C . THR A 1 163 ? -9.456 -7.364 -2.620 1.00 88.75 163 THR A C 1
ATOM 1317 O O . THR A 1 163 ? -8.384 -7.439 -3.224 1.00 88.75 163 THR A O 1
ATOM 1320 N N . VAL A 1 164 ? -10.571 -7.935 -3.083 1.00 91.44 164 VAL A N 1
ATOM 1321 C CA . VAL A 1 164 ? -10.615 -8.729 -4.319 1.00 91.44 164 VAL A CA 1
ATOM 1322 C C . VAL A 1 164 ? -10.211 -7.873 -5.518 1.00 91.44 164 VAL A C 1
ATOM 1324 O O . VAL A 1 164 ? -9.367 -8.292 -6.313 1.00 91.44 164 VAL A O 1
ATOM 1327 N N . ALA A 1 165 ? -10.740 -6.651 -5.619 1.00 90.62 165 ALA A N 1
ATOM 1328 C CA . ALA A 1 165 ? -10.376 -5.717 -6.679 1.00 90.62 165 ALA A CA 1
ATOM 1329 C C . ALA A 1 165 ? -8.877 -5.366 -6.649 1.00 90.62 165 ALA A C 1
ATOM 1331 O O . ALA A 1 165 ? -8.209 -5.391 -7.687 1.00 90.62 165 ALA A O 1
ATOM 1332 N N . PHE A 1 166 ? -8.321 -5.100 -5.465 1.00 87.69 166 PHE A N 1
ATOM 1333 C CA . PHE A 1 166 ? -6.910 -4.775 -5.276 1.00 87.69 166 PHE A CA 1
ATOM 1334 C C . PHE A 1 166 ? -5.996 -5.935 -5.687 1.00 87.69 166 PHE A C 1
ATOM 1336 O O . PHE A 1 166 ? -5.083 -5.744 -6.493 1.00 87.69 166 PHE A O 1
ATOM 1343 N N . PHE A 1 167 ? -6.256 -7.153 -5.206 1.00 88.88 167 PHE A N 1
ATOM 1344 C CA . PHE A 1 167 ? -5.462 -8.325 -5.582 1.00 88.88 167 PHE A CA 1
ATOM 1345 C C . PHE A 1 167 ? -5.628 -8.698 -7.055 1.00 88.88 167 PHE A C 1
ATOM 1347 O O . PHE A 1 167 ? -4.634 -9.024 -7.708 1.00 88.88 167 PHE A O 1
ATOM 1354 N N . GLY A 1 168 ? -6.838 -8.581 -7.607 1.00 88.94 168 GLY A N 1
ATOM 1355 C CA . GLY A 1 168 ? -7.084 -8.744 -9.039 1.00 88.94 168 GLY A CA 1
ATOM 1356 C C . GLY A 1 168 ? -6.236 -7.779 -9.868 1.00 88.94 168 GLY A C 1
ATOM 1357 O O . GLY A 1 168 ? -5.528 -8.200 -10.790 1.00 88.94 168 GLY A O 1
ATOM 1358 N N . PHE A 1 169 ? -6.208 -6.501 -9.479 1.00 87.31 169 PHE A N 1
ATOM 1359 C CA . PHE A 1 169 ? -5.362 -5.492 -10.111 1.00 87.31 169 PHE A CA 1
ATOM 1360 C C . PHE A 1 169 ? -3.867 -5.803 -9.960 1.00 87.31 169 PHE A C 1
ATOM 1362 O O . PHE A 1 169 ? -3.128 -5.716 -10.943 1.00 87.31 169 PHE A O 1
ATOM 1369 N N . LEU A 1 170 ? -3.400 -6.217 -8.774 1.00 84.56 170 LEU A N 1
ATOM 1370 C CA . LEU A 1 170 ? -1.995 -6.582 -8.556 1.00 84.56 170 LEU A CA 1
ATOM 1371 C C . LEU A 1 170 ? -1.566 -7.781 -9.406 1.00 84.56 170 LEU A C 1
ATOM 1373 O O . LEU A 1 170 ? -0.477 -7.754 -9.984 1.00 84.56 170 LEU A O 1
ATOM 1377 N N . ILE A 1 171 ? -2.400 -8.820 -9.508 1.00 86.62 171 ILE A N 1
ATOM 1378 C CA . ILE A 1 171 ? -2.127 -10.005 -10.333 1.00 86.62 171 ILE A CA 1
ATOM 1379 C C . ILE A 1 171 ? -2.062 -9.606 -11.805 1.00 86.62 171 ILE A C 1
ATOM 1381 O O . ILE A 1 171 ? -1.091 -9.938 -12.490 1.00 86.62 171 ILE A O 1
ATOM 1385 N N . TRP A 1 172 ? -3.051 -8.852 -12.288 1.00 89.69 172 TRP A N 1
ATOM 1386 C CA . TRP A 1 172 ? -3.070 -8.358 -13.662 1.00 89.69 172 TRP A CA 1
ATOM 1387 C C . TRP A 1 172 ? -1.836 -7.501 -13.975 1.00 89.69 172 TRP A C 1
ATOM 1389 O O . TRP A 1 172 ? -1.130 -7.745 -14.958 1.00 89.69 172 TRP A O 1
ATOM 1399 N N . TYR A 1 173 ? -1.515 -6.544 -13.103 1.00 80.00 173 TYR A N 1
ATOM 1400 C CA . TYR A 1 173 ? -0.375 -5.650 -13.275 1.00 80.00 173 TYR A CA 1
ATOM 1401 C C . TYR A 1 173 ? 0.957 -6.413 -13.226 1.00 80.00 173 TYR A C 1
ATOM 1403 O O . TYR A 1 173 ? 1.852 -6.154 -14.036 1.00 80.00 173 TYR A O 1
ATOM 1411 N N . ARG A 1 174 ? 1.078 -7.412 -12.341 1.00 82.62 174 ARG A N 1
ATOM 1412 C CA . ARG A 1 174 ? 2.234 -8.316 -12.278 1.00 82.62 174 ARG A CA 1
ATOM 1413 C C . ARG A 1 174 ? 2.405 -9.093 -13.579 1.00 82.62 174 ARG A C 1
ATOM 1415 O O . ARG A 1 174 ? 3.513 -9.097 -14.111 1.00 82.62 174 ARG A O 1
ATOM 1422 N N . ARG A 1 175 ? 1.336 -9.695 -14.115 1.00 82.62 175 ARG A N 1
ATOM 1423 C CA . ARG A 1 175 ? 1.381 -10.432 -15.392 1.00 82.62 175 ARG A CA 1
ATOM 1424 C C . ARG A 1 175 ? 1.814 -9.521 -16.537 1.00 82.62 175 ARG A C 1
ATOM 1426 O O . ARG A 1 175 ? 2.715 -9.876 -17.290 1.00 82.62 175 ARG A O 1
ATOM 1433 N N . LYS A 1 176 ? 1.255 -8.309 -16.608 1.00 80.50 176 LYS A N 1
ATOM 1434 C CA . LYS A 1 176 ? 1.633 -7.303 -17.610 1.00 80.50 176 LYS A CA 1
ATOM 1435 C C . LYS A 1 176 ? 3.120 -6.937 -17.531 1.00 80.50 176 LYS A C 1
ATOM 1437 O O . LYS A 1 176 ? 3.784 -6.858 -18.559 1.00 80.50 176 LYS A O 1
ATOM 1442 N N . LYS A 1 177 ? 3.664 -6.752 -16.322 1.00 76.94 177 LYS A N 1
ATOM 1443 C CA . LYS A 1 177 ? 5.092 -6.442 -16.125 1.00 76.94 177 LYS A CA 1
ATOM 1444 C C . LYS A 1 177 ? 6.020 -7.629 -16.360 1.00 76.94 177 LYS A C 1
ATOM 1446 O O . LYS A 1 177 ? 7.127 -7.426 -16.843 1.00 76.94 177 LYS A O 1
ATOM 1451 N N . GLN A 1 178 ? 5.580 -8.851 -16.079 1.00 78.06 178 GLN A N 1
ATOM 1452 C CA . GLN A 1 178 ? 6.330 -10.057 -16.434 1.00 78.06 178 GLN A CA 1
ATOM 1453 C C . GLN A 1 178 ? 6.413 -10.251 -17.953 1.00 78.06 178 GLN A C 1
ATOM 1455 O O . GLN A 1 178 ? 7.491 -10.565 -18.445 1.00 78.06 178 GLN A O 1
ATOM 1460 N N . ALA A 1 179 ? 5.327 -9.997 -18.691 1.00 77.56 179 ALA A N 1
ATOM 1461 C CA . ALA A 1 179 ? 5.339 -10.038 -20.155 1.00 77.56 179 ALA A CA 1
ATOM 1462 C C . ALA A 1 179 ? 6.286 -8.980 -20.750 1.00 77.56 179 ALA A C 1
ATOM 1464 O O . ALA A 1 179 ? 7.088 -9.288 -21.625 1.00 77.56 179 ALA A O 1
ATOM 1465 N N . GLU A 1 180 ? 6.257 -7.753 -20.216 1.00 74.56 180 GLU A N 1
ATOM 1466 C CA . GLU A 1 180 ? 7.186 -6.683 -20.610 1.00 74.56 180 GLU A CA 1
ATOM 1467 C C . GLU A 1 180 ? 8.648 -7.056 -20.302 1.00 74.56 180 GLU A C 1
ATOM 1469 O O . GLU A 1 180 ? 9.531 -6.791 -21.109 1.00 74.56 180 GLU A O 1
ATOM 1474 N N . LEU A 1 181 ? 8.916 -7.716 -19.168 1.00 74.44 181 LEU A N 1
ATOM 1475 C CA . LEU A 1 181 ? 10.256 -8.205 -18.832 1.00 74.44 181 LEU A CA 1
ATOM 1476 C C . LEU A 1 181 ? 10.731 -9.307 -19.788 1.00 74.44 181 LEU A C 1
ATOM 1478 O O . LEU A 1 181 ? 11.884 -9.271 -20.201 1.00 74.44 181 LEU A O 1
ATOM 1482 N N . ALA A 1 182 ? 9.869 -10.270 -20.121 1.00 75.94 182 ALA A N 1
ATOM 1483 C CA . ALA A 1 182 ? 10.204 -11.361 -21.035 1.00 75.94 182 ALA A CA 1
ATOM 1484 C C . ALA A 1 182 ? 10.550 -10.830 -22.434 1.00 75.94 182 ALA A C 1
ATOM 1486 O O . ALA A 1 182 ? 11.567 -11.217 -22.996 1.00 75.94 182 ALA A O 1
ATOM 1487 N N . TYR A 1 183 ? 9.770 -9.865 -22.929 1.00 72.62 183 TYR A N 1
ATOM 1488 C CA . TYR A 1 183 ? 10.041 -9.174 -24.190 1.00 72.62 183 TYR A CA 1
ATOM 1489 C C . TYR A 1 183 ? 11.376 -8.408 -24.181 1.00 72.62 183 TYR A C 1
ATOM 1491 O O . TYR A 1 183 ? 12.126 -8.427 -25.150 1.00 72.62 183 TYR A O 1
ATOM 1499 N N . LEU A 1 184 ? 11.707 -7.730 -23.077 1.00 69.31 184 LEU A N 1
ATOM 1500 C CA . LEU A 1 184 ? 12.987 -7.019 -22.956 1.00 69.31 184 LEU A CA 1
ATOM 1501 C C . LEU A 1 184 ? 14.186 -7.974 -22.857 1.00 69.31 184 LEU A C 1
ATOM 1503 O O . LEU A 1 184 ? 15.283 -7.614 -23.279 1.00 69.31 184 LEU A O 1
ATOM 1507 N N . LEU A 1 185 ? 13.994 -9.166 -22.283 1.00 69.50 185 LEU A N 1
ATOM 1508 C CA . LEU A 1 185 ? 15.028 -10.198 -22.213 1.00 69.50 185 LEU A CA 1
ATOM 1509 C C . LEU A 1 185 ? 15.280 -10.839 -23.580 1.00 69.50 185 LEU A C 1
ATOM 1511 O O . LEU A 1 185 ? 16.445 -10.966 -23.942 1.00 69.50 185 LEU A O 1
ATOM 1515 N N . SER A 1 186 ? 14.237 -11.140 -24.362 1.00 71.00 186 SER A N 1
ATOM 1516 C CA . SER A 1 186 ? 14.417 -11.654 -25.728 1.00 71.00 186 SER A CA 1
ATOM 1517 C C . SER A 1 186 ? 15.158 -10.647 -26.613 1.00 71.00 186 SER A C 1
ATOM 1519 O O . SER A 1 186 ? 16.115 -11.007 -27.285 1.00 71.00 186 SER A O 1
ATOM 1521 N N . LEU A 1 187 ? 14.840 -9.351 -26.499 1.00 66.56 187 LEU A N 1
ATOM 1522 C CA . LEU A 1 187 ? 15.563 -8.290 -27.216 1.00 66.56 187 LEU A CA 1
ATOM 1523 C C . LEU A 1 187 ? 17.061 -8.223 -26.857 1.00 66.56 187 LEU A C 1
ATOM 1525 O O . LEU A 1 187 ? 17.895 -7.850 -27.682 1.00 66.56 187 LEU A O 1
ATOM 1529 N N . ARG A 1 188 ? 17.410 -8.549 -25.605 1.00 64.00 188 ARG A N 1
ATOM 1530 C CA . ARG A 1 188 ? 18.801 -8.586 -25.132 1.00 64.00 188 ARG A CA 1
ATOM 1531 C C . ARG A 1 188 ? 19.554 -9.793 -25.689 1.00 64.00 188 ARG A C 1
ATOM 1533 O O . ARG A 1 188 ? 20.749 -9.677 -25.936 1.00 64.00 188 ARG A O 1
ATOM 1540 N N . GLU A 1 189 ? 18.874 -10.924 -25.842 1.00 63.44 189 GLU A N 1
ATOM 1541 C CA . GLU A 1 189 ? 19.437 -12.159 -26.400 1.00 63.44 189 GLU A CA 1
ATOM 1542 C C . GLU A 1 189 ? 19.636 -12.056 -27.919 1.00 63.44 189 GLU A C 1
ATOM 1544 O O . GLU A 1 189 ? 20.665 -12.503 -28.420 1.00 63.44 189 GLU A O 1
ATOM 1549 N N . ASP A 1 190 ? 18.737 -11.360 -28.621 1.00 59.72 190 ASP A N 1
ATOM 1550 C CA . ASP A 1 190 ? 18.832 -11.100 -30.066 1.00 59.72 190 ASP A CA 1
ATOM 1551 C C . ASP A 1 190 ? 19.889 -10.037 -30.432 1.00 59.72 190 ASP A C 1
ATOM 1553 O O . ASP A 1 190 ? 20.234 -9.868 -31.602 1.00 59.72 190 ASP A O 1
ATOM 1557 N N . THR A 1 191 ? 20.439 -9.311 -29.449 1.00 51.50 191 THR A N 1
ATOM 1558 C CA . THR A 1 191 ? 21.534 -8.356 -29.675 1.00 51.50 191 THR A CA 1
ATOM 1559 C C . THR A 1 191 ? 22.882 -9.102 -29.641 1.00 51.50 191 THR A C 1
ATOM 1561 O O . THR A 1 191 ? 23.286 -9.571 -28.572 1.00 51.50 191 THR A O 1
ATOM 1564 N N . PRO A 1 192 ? 23.647 -9.192 -30.749 1.00 47.72 192 PRO A N 1
ATOM 1565 C CA . PRO A 1 192 ? 24.893 -9.952 -30.815 1.00 47.72 192 PRO A CA 1
ATOM 1566 C C . PRO A 1 192 ? 26.040 -9.168 -30.158 1.00 47.72 192 PRO A C 1
ATOM 1568 O O . PRO A 1 192 ? 26.951 -8.665 -30.808 1.00 47.72 192 PRO A O 1
ATOM 1571 N N . SER A 1 193 ? 26.018 -9.048 -28.834 1.00 49.50 193 SER A N 1
ATOM 1572 C CA . SER A 1 193 ? 27.154 -8.567 -28.038 1.00 49.50 193 SER A CA 1
ATOM 1573 C C . SER A 1 193 ? 27.419 -9.499 -26.857 1.00 49.50 193 SER A C 1
ATOM 1575 O O . SER A 1 193 ? 27.648 -9.076 -25.728 1.00 49.50 193 SER A O 1
ATOM 1577 N N . GLY A 1 194 ? 27.372 -10.798 -27.150 1.00 42.94 194 GLY A N 1
ATOM 1578 C CA . GLY A 1 194 ? 27.865 -11.888 -26.319 1.00 42.94 194 GLY A CA 1
ATOM 1579 C C . GLY A 1 194 ? 29.186 -12.452 -26.842 1.00 42.94 194 GLY A C 1
ATOM 1580 O O . GLY A 1 194 ? 29.379 -13.664 -26.802 1.00 42.94 194 GLY A O 1
ATOM 1581 N N . ARG A 1 195 ? 30.118 -11.618 -27.335 1.00 38.72 195 ARG A N 1
ATOM 1582 C CA . ARG A 1 195 ? 31.518 -12.055 -27.410 1.00 38.72 195 ARG A CA 1
ATOM 1583 C C . ARG A 1 195 ? 32.035 -12.058 -25.976 1.00 38.72 195 ARG A C 1
ATOM 1585 O O . ARG A 1 195 ? 32.353 -11.011 -25.418 1.00 38.72 195 ARG A O 1
ATOM 1592 N N . ARG A 1 196 ? 32.043 -13.254 -25.378 1.00 41.62 196 ARG A N 1
ATOM 1593 C CA . ARG A 1 196 ? 32.833 -13.578 -24.188 1.00 41.62 196 ARG A CA 1
ATOM 1594 C C . ARG A 1 196 ? 34.193 -12.905 -24.359 1.00 41.62 196 ARG A C 1
ATOM 1596 O O . ARG A 1 196 ? 34.907 -13.229 -25.308 1.00 41.62 196 ARG A O 1
ATOM 1603 N N . ILE A 1 197 ? 34.541 -11.980 -23.470 1.00 40.97 197 ILE A N 1
ATOM 1604 C CA . ILE A 1 197 ? 35.943 -11.627 -23.268 1.00 40.97 197 ILE A CA 1
ATOM 1605 C C . ILE A 1 197 ? 36.534 -12.873 -22.618 1.00 40.97 197 ILE A C 1
ATOM 1607 O O . ILE A 1 197 ? 36.416 -13.091 -21.414 1.00 40.97 197 ILE A O 1
ATOM 1611 N N . GLY A 1 198 ? 36.995 -13.775 -23.482 1.00 35.66 198 GLY A N 1
ATOM 1612 C CA . GLY A 1 198 ? 37.795 -14.914 -23.105 1.00 35.66 198 GLY A CA 1
ATOM 1613 C C . GLY A 1 198 ? 39.036 -14.394 -22.404 1.00 35.66 198 GLY A C 1
ATOM 1614 O O . GLY A 1 198 ? 39.711 -13.487 -22.881 1.00 35.66 198 GLY A O 1
ATOM 1615 N N . THR A 1 199 ? 39.282 -14.970 -21.243 1.00 46.41 199 THR A N 1
ATOM 1616 C CA . THR A 1 199 ? 40.581 -15.003 -20.594 1.00 46.41 199 THR A CA 1
ATOM 1617 C C . THR A 1 199 ? 41.640 -15.494 -21.586 1.00 46.41 199 THR A C 1
ATOM 1619 O O . THR A 1 199 ? 41.576 -16.636 -22.037 1.00 46.41 199 THR A O 1
ATOM 1622 N N . SER A 1 200 ? 42.597 -14.634 -21.911 1.00 36.69 200 SER A N 1
ATOM 1623 C CA . SER A 1 200 ? 43.876 -14.952 -22.560 1.00 36.69 200 SER A CA 1
ATOM 1624 C C . SER A 1 200 ? 44.788 -13.749 -22.337 1.00 36.69 200 SER A C 1
ATOM 1626 O O . SER A 1 200 ? 44.361 -12.638 -22.639 1.00 36.69 200 SER A O 1
ATOM 1628 N N . GLY A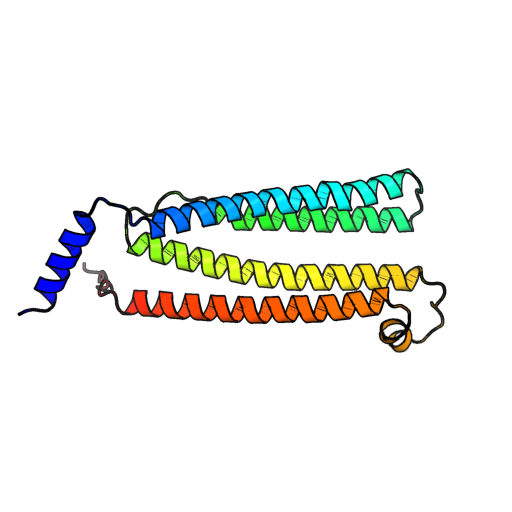 1 201 ? 46.004 -13.843 -21.824 1.00 39.03 201 GLY A N 1
ATOM 1629 C CA . GLY A 1 201 ? 46.806 -14.914 -21.243 1.00 39.03 201 GLY A CA 1
ATOM 1630 C C . GLY A 1 201 ? 47.963 -14.234 -20.510 1.00 39.03 201 GLY A C 1
ATOM 1631 O O . GLY A 1 201 ? 48.143 -13.011 -20.726 1.00 39.03 201 GLY A O 1
#

Foldseek 3Di:
DDPVVVVVVVVVVVVPPPDDPVVVVVVVVVVVVVLVCLVVVLVVCCCVVLVVLVVVCVVPVDVLSVVVNVVSVVLSVVSVVLSCVLCVVLPDDDPVDPVSVLVSLLSNLVSVLVVLVVVLVSLVVVCVVVLVSCCVVPPVVVDDPVCCQPPVDPVSVVVVVVVCVSVVVSVVVNVVSVVVNVVSVVVVVPPPPPPPPDDDD

pLDDT: mean 70.76, std 16.45, range [35.66, 91.44]

Sequence (201 aa):
MNLDTELEVWRREWQSDTTVPVDLRKKVERQSQWMRIALIAPILVTITIGGWTAAWAFREPQPNIILLAVWTWLLIAAAWTFGLRADRGNWSPSAENAAAFVDLSVRRCRARLSRIRFAAVFYVVQIIFVLGWVYNNSPAQGAPVLTWLLFSSVAIDAVWLCTVAFFGFLIWYRRKKQAELAYLLSLREDTPSGRRIGTSG

Radius of gyration: 24.84 Å; chains: 1; bounding box: 69×31×74 Å

Secondary structure (DSSP, 8-state):
--HHHHHHHHHHHHHH-----HHHHHHHHHHHHHHHHHHHHHHHHIIIIIHHHHHHHHHS--HHHHHHHHHHHHHHHHHHHHHHHHHHTT-----SSHHHHHHHHHHHHHHHHHHHHHHHHHHHHHHHHHHHHHHHHSTTTTS-HHHHHHHS-HHHHHHHHHHHHHHHHHHHHHHHHHHHHHHHHHHHHSS----------